Protein AF-A0AAV2IA50-F1 (afdb_monomer)

pLDDT: mean 80.8, std 23.46, range [28.39, 98.88]

Nearest PDB structures (foldseek):
  3mwi-assembly1_U  TM=8.825E-01  e=4.277E-18  Homo sapiens
  4xsk-assembly1_U  TM=8.841E-01  e=1.546E-17  Homo sapiens
  1sqa-assembly1_A  TM=8.745E-01  e=7.478E-18  Homo sapiens
  1o5b-assembly1_B  TM=8.717E-01  e=1.093E-16  Homo sapiens
  2olg-assembly1_A  TM=7.927E-01  e=2.112E-15  Holotrichia diomphalia

InterPro domains:
  IPR001254 Serine proteases, trypsin domain [PF00089] (68-294)
  IPR001254 Serine proteases, trypsin domain [PS50240] (68-295)
  IPR001254 Serine proteases, trypsin domain [SM00020] (67-295)
  IPR001254 Serine proteases, trypsin domain [cd00190] (68-284)
  IPR001314 Peptidase S1A, chymotrypsin family [PR00722] (99-114)
  IPR001314 Peptidase S1A, chymotrypsin family [PR00722] (160-174)
  IPR001314 Peptidase S1A, chymotrypsin family [PR00722] (257-269)
  IPR009003 Peptidase S1, PA clan [SSF50494] (43-295)
  IPR018114 Serine proteases, trypsin family, histidine active site [PS00134] (109-114)
  IPR033116 Serine proteases, trypsin family, serine active site [PS00135] (258-269)

Sequence (295 aa):
MFQRFSHRRLSLVTYDIVCRRLSLVTYDIVCRRLSLVTYDIVCKMKTVTVFLCLMAVVLAEDGLDKRIVNGEKAELYAHPHQASLQLYQDPHGWYHICGAVLIGTNKLVTAAHCVQGQDPRNLRVEVGVLNLFDPPNAYEQTISVASILIHPSYNENGNAYPNDIAILYLSGPVTYNKNVQPAALAPKGSSFANEQCIITGWGRTIGGGAPASHLKQAYITKITRSQCNLRWALYGQLITDKHICVYEASDPAGTRPSACQGDSGGPLMCGAEFGLLAGVTSWGLASCTGEYPHV

Radius of gyration: 26.47 Å; Cα contacts (8 Å, |Δi|>4): 607; chains: 1; bounding box: 77×60×60 Å

Mean predicted aligned error: 13.0 Å

Structure (mmCIF, N/CA/C/O backbone):
data_AF-A0AAV2IA50-F1
#
_entry.id   AF-A0AAV2IA50-F1
#
loop_
_atom_site.group_PDB
_atom_site.id
_atom_site.type_symbol
_atom_site.label_atom_id
_atom_site.label_alt_id
_atom_site.label_comp_id
_atom_site.label_asym_id
_atom_site.label_entity_id
_atom_site.label_seq_id
_atom_site.pdbx_PDB_ins_code
_atom_site.Cartn_x
_atom_site.Cartn_y
_atom_site.Cartn_z
_atom_site.occupancy
_atom_site.B_iso_or_equiv
_atom_site.auth_seq_id
_atom_site.auth_comp_id
_atom_site.auth_asym_id
_atom_site.auth_atom_id
_atom_site.pdbx_PDB_model_num
ATOM 1 N N . MET A 1 1 ? 55.582 9.086 -32.327 1.00 33.25 1 MET A N 1
ATOM 2 C CA . MET A 1 1 ? 56.745 8.556 -31.588 1.00 33.25 1 MET A CA 1
ATOM 3 C C . MET A 1 1 ? 56.549 8.909 -30.116 1.00 33.25 1 MET A C 1
ATOM 5 O O . MET A 1 1 ? 56.506 10.090 -29.830 1.00 33.25 1 MET A O 1
ATOM 9 N N . PHE A 1 2 ? 56.322 7.891 -29.270 1.00 30.75 2 PHE A N 1
ATOM 10 C CA . PHE A 1 2 ? 56.454 7.836 -27.793 1.00 30.75 2 PHE A CA 1
ATOM 11 C C . PHE A 1 2 ? 55.754 8.905 -26.909 1.00 30.75 2 PHE A C 1
ATOM 13 O O . PHE A 1 2 ? 56.078 10.077 -26.982 1.00 30.75 2 PHE A O 1
ATOM 20 N N . GLN A 1 3 ? 54.703 8.515 -26.152 1.00 31.56 3 GLN A N 1
ATOM 21 C CA . GLN A 1 3 ? 54.681 8.199 -24.687 1.00 31.56 3 GLN A CA 1
ATOM 22 C C . GLN A 1 3 ? 54.644 9.467 -23.788 1.00 31.56 3 GLN A C 1
ATOM 24 O O . GLN A 1 3 ? 55.280 10.445 -24.125 1.00 31.56 3 GLN A O 1
ATOM 29 N N . ARG A 1 4 ? 53.984 9.582 -22.622 1.00 28.98 4 ARG A N 1
ATOM 30 C CA . ARG A 1 4 ? 53.263 8.690 -21.689 1.00 28.98 4 ARG A CA 1
ATOM 31 C C . ARG A 1 4 ? 52.505 9.569 -20.653 1.00 28.98 4 ARG A C 1
ATOM 33 O O . ARG A 1 4 ? 52.876 10.710 -20.423 1.00 28.98 4 ARG A O 1
ATOM 40 N N . PHE A 1 5 ? 51.493 8.963 -20.028 1.00 30.64 5 PHE A N 1
ATOM 41 C CA . PHE A 1 5 ? 50.786 9.252 -18.761 1.00 30.64 5 PHE A CA 1
ATOM 42 C C . PHE A 1 5 ? 51.473 10.125 -17.680 1.00 30.64 5 PHE A C 1
ATOM 44 O O . PHE A 1 5 ? 52.653 9.924 -17.415 1.00 30.64 5 PHE A O 1
ATOM 51 N N . SER A 1 6 ? 50.684 10.891 -16.894 1.00 29.45 6 SER A N 1
ATOM 52 C CA . SER A 1 6 ? 50.360 10.553 -15.478 1.00 29.45 6 SER A CA 1
ATOM 53 C C . SER A 1 6 ? 49.595 11.656 -14.692 1.00 29.45 6 SER A C 1
ATOM 55 O O . SER A 1 6 ? 50.078 12.768 -14.530 1.00 29.45 6 SER A O 1
ATOM 57 N N . HIS A 1 7 ? 48.416 11.266 -14.182 1.00 28.92 7 HIS A N 1
ATOM 58 C CA . HIS A 1 7 ? 47.726 11.556 -12.904 1.00 28.92 7 HIS A CA 1
ATOM 59 C C . HIS A 1 7 ? 47.583 12.944 -12.222 1.00 28.92 7 HIS A C 1
ATOM 61 O O . HIS A 1 7 ? 48.555 13.511 -11.746 1.00 28.92 7 HIS A O 1
ATOM 67 N N . ARG A 1 8 ? 46.291 13.216 -11.893 1.00 29.56 8 ARG A N 1
ATOM 68 C CA . ARG A 1 8 ? 45.667 13.746 -10.637 1.00 29.56 8 ARG A CA 1
ATOM 69 C C . ARG A 1 8 ? 46.057 15.192 -10.240 1.00 29.56 8 ARG A C 1
ATOM 71 O O . ARG A 1 8 ? 47.217 15.542 -10.248 1.00 29.56 8 ARG A O 1
ATOM 78 N N . ARG A 1 9 ? 45.167 16.092 -9.807 1.00 32.59 9 ARG A N 1
ATOM 79 C CA . ARG A 1 9 ? 44.052 15.986 -8.846 1.00 32.59 9 ARG A CA 1
ATOM 80 C C . ARG A 1 9 ? 43.029 17.103 -9.073 1.00 32.59 9 ARG A C 1
ATOM 82 O O . ARG A 1 9 ? 43.397 18.208 -9.447 1.00 32.59 9 ARG A O 1
ATOM 89 N N . LEU A 1 10 ? 41.778 16.787 -8.736 1.00 31.45 10 LEU A N 1
ATOM 90 C CA . LEU A 1 10 ? 40.718 17.729 -8.394 1.00 31.45 10 LEU A CA 1
ATOM 91 C C . LEU A 1 10 ? 41.174 18.688 -7.281 1.00 31.45 10 LEU A C 1
ATOM 93 O O . LEU A 1 10 ? 41.736 18.244 -6.278 1.00 31.45 10 LEU A O 1
ATOM 97 N N . SER A 1 11 ? 40.796 19.956 -7.398 1.00 33.59 11 SER A N 1
ATOM 98 C CA . SER A 1 11 ? 40.579 20.838 -6.253 1.00 33.59 11 SER A CA 1
ATOM 99 C C . SER A 1 11 ? 39.344 21.688 -6.526 1.00 33.59 11 SER A C 1
ATOM 101 O O . SER A 1 11 ? 39.352 22.532 -7.422 1.00 33.59 11 SER A O 1
ATOM 103 N N . LEU A 1 12 ? 38.285 21.405 -5.764 1.00 31.95 12 LEU A N 1
ATOM 104 C CA . LEU A 1 12 ? 37.086 22.219 -5.653 1.00 31.95 12 LEU A CA 1
ATOM 105 C C . LEU A 1 12 ? 37.471 23.638 -5.224 1.00 31.95 12 LEU A C 1
ATOM 107 O O . LEU A 1 12 ? 38.084 23.842 -4.178 1.00 31.95 12 LEU A O 1
ATOM 111 N N . VAL A 1 13 ? 37.081 24.601 -6.048 1.00 34.62 13 VAL A N 1
ATOM 112 C CA . VAL A 1 13 ? 36.944 26.009 -5.686 1.00 34.62 13 VAL A CA 1
ATOM 113 C C . VAL A 1 13 ? 35.460 26.241 -5.408 1.00 34.62 13 VAL A C 1
ATOM 115 O O . VAL A 1 13 ? 34.623 25.544 -5.970 1.00 34.62 13 VAL A O 1
ATOM 118 N N . THR A 1 14 ? 35.184 27.239 -4.571 1.00 31.80 14 THR A N 1
ATOM 119 C CA . THR A 1 14 ? 33.879 27.783 -4.164 1.00 31.80 14 THR A CA 1
ATOM 120 C C . THR A 1 14 ? 33.179 27.028 -3.043 1.00 31.80 14 THR A C 1
ATOM 122 O O . THR A 1 14 ? 32.394 26.135 -3.303 1.00 31.80 14 THR A O 1
ATOM 125 N N . TYR A 1 15 ? 33.424 27.447 -1.801 1.00 28.39 15 TYR A N 1
ATOM 126 C CA . TYR A 1 15 ? 32.360 27.939 -0.918 1.00 28.39 15 TYR A CA 1
ATOM 127 C C . TYR A 1 15 ? 32.992 28.947 0.041 1.00 28.39 15 TYR A C 1
ATOM 129 O O . TYR A 1 15 ? 33.476 28.632 1.123 1.00 28.39 15 TYR A O 1
ATOM 137 N N . ASP A 1 16 ? 33.055 30.173 -0.459 1.00 29.09 16 ASP A N 1
ATOM 138 C CA . ASP A 1 16 ? 33.249 31.377 0.328 1.00 29.09 16 ASP A CA 1
ATOM 139 C C . ASP A 1 16 ? 31.850 31.890 0.723 1.00 29.09 16 ASP A C 1
ATOM 141 O O . ASP A 1 16 ? 30.874 31.625 0.018 1.00 29.09 16 ASP A O 1
ATOM 145 N N . ILE A 1 17 ? 31.778 32.694 1.785 1.00 30.30 17 ILE A N 1
ATOM 146 C CA . ILE A 1 17 ? 30.595 33.450 2.251 1.00 30.30 17 ILE A CA 1
ATOM 147 C C . ILE A 1 17 ? 29.627 32.696 3.192 1.00 30.30 17 ILE A C 1
ATOM 149 O O . ILE A 1 17 ? 28.475 32.493 2.851 1.00 30.30 17 ILE A O 1
ATOM 153 N N . VAL A 1 18 ? 30.039 32.429 4.440 1.00 32.47 18 VAL A N 1
ATOM 154 C CA . VAL A 1 18 ? 29.281 32.839 5.652 1.00 32.47 18 VAL A CA 1
ATOM 155 C C . VAL A 1 18 ? 30.273 32.985 6.811 1.00 32.47 18 VAL A C 1
ATOM 157 O O . VAL A 1 18 ? 30.489 32.053 7.570 1.00 32.47 18 VAL A O 1
ATOM 160 N N . CYS A 1 19 ? 30.922 34.145 6.922 1.00 29.95 19 CYS A N 1
ATOM 161 C CA . CYS A 1 19 ? 31.392 34.739 8.189 1.00 29.95 19 CYS A CA 1
ATOM 162 C C . CYS A 1 19 ? 32.120 36.054 7.881 1.00 29.95 19 CYS A C 1
ATOM 164 O O . CYS A 1 19 ? 33.321 36.210 8.092 1.00 29.95 19 CYS A O 1
ATOM 166 N N . ARG A 1 20 ? 31.385 37.033 7.343 1.00 28.81 20 ARG A N 1
ATOM 167 C CA . ARG A 1 20 ? 31.818 38.432 7.380 1.00 28.81 20 ARG A CA 1
ATOM 168 C C . ARG A 1 20 ? 31.005 39.169 8.438 1.00 28.81 20 ARG A C 1
ATOM 170 O O . ARG A 1 20 ? 29.784 39.187 8.362 1.00 28.81 20 ARG A O 1
ATOM 177 N N . ARG A 1 21 ? 31.756 39.866 9.297 1.00 30.09 21 ARG A N 1
ATOM 178 C CA . ARG A 1 21 ? 31.382 40.932 10.244 1.00 30.09 21 ARG A CA 1
ATOM 179 C C . ARG A 1 21 ? 30.932 40.488 11.636 1.00 30.09 21 ARG A C 1
ATOM 181 O O . ARG A 1 21 ? 29.745 40.405 11.895 1.00 30.09 21 ARG A O 1
ATOM 188 N N . LEU A 1 22 ? 31.893 40.424 12.561 1.00 31.30 22 LEU A N 1
ATOM 189 C CA . LEU A 1 22 ? 31.895 41.299 13.742 1.00 31.30 22 LEU A CA 1
ATOM 190 C C . LEU A 1 22 ? 33.304 41.362 14.376 1.00 31.30 22 LEU A C 1
ATOM 192 O O . LEU A 1 22 ? 33.899 40.334 14.675 1.00 31.30 22 LEU A O 1
ATOM 196 N N . SER A 1 23 ? 33.798 42.602 14.531 1.00 35.91 23 SER A N 1
ATOM 197 C CA . SER A 1 23 ? 34.905 43.100 15.389 1.00 35.91 23 SER A CA 1
ATOM 198 C C . SER A 1 23 ? 36.308 42.481 15.215 1.00 35.91 23 SER A C 1
ATOM 200 O O . SER A 1 23 ? 36.579 41.397 15.707 1.00 35.91 23 SER A O 1
ATOM 202 N N . LEU A 1 24 ? 37.212 43.052 14.404 1.00 35.44 24 LEU A N 1
ATOM 203 C CA . LEU A 1 24 ? 38.122 44.193 14.676 1.00 35.44 24 LEU A CA 1
ATOM 204 C C . LEU A 1 24 ? 39.047 44.026 15.901 1.00 35.44 24 LEU A C 1
ATOM 206 O O . LEU A 1 24 ? 38.612 44.156 17.034 1.00 35.44 24 LEU A O 1
ATOM 210 N N . VAL A 1 25 ? 40.336 43.818 15.591 1.00 36.41 25 VAL A N 1
ATOM 211 C CA . VAL A 1 25 ? 41.507 44.569 16.088 1.00 36.41 25 VAL A CA 1
ATOM 212 C C . VAL A 1 25 ? 41.555 44.837 17.596 1.00 36.41 25 VAL A C 1
ATOM 214 O O . VAL A 1 25 ? 40.946 45.793 18.046 1.00 36.41 25 VAL A O 1
ATOM 217 N N . THR A 1 26 ? 42.364 44.046 18.315 1.00 36.94 26 THR A N 1
ATOM 218 C CA . THR A 1 26 ? 43.412 44.472 19.281 1.00 36.94 26 THR A CA 1
ATOM 219 C C . THR A 1 26 ? 43.863 43.282 20.141 1.00 36.94 26 THR A C 1
ATOM 221 O O . THR A 1 26 ? 43.602 43.236 21.330 1.00 36.94 26 THR A O 1
ATOM 224 N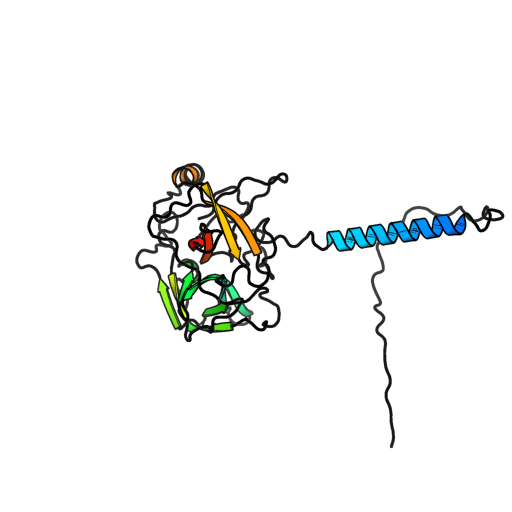 N . TYR A 1 27 ? 44.572 42.304 19.575 1.00 33.34 27 TYR A N 1
ATOM 225 C CA . TYR A 1 27 ? 45.410 41.401 20.388 1.00 33.34 27 TYR A CA 1
ATOM 226 C C . TYR A 1 27 ? 46.684 41.015 19.626 1.00 33.34 27 TYR A C 1
ATOM 228 O O . TYR A 1 27 ? 47.119 39.868 19.613 1.00 33.34 27 TYR A O 1
ATOM 236 N N . ASP A 1 28 ? 47.291 42.013 18.987 1.00 41.03 28 ASP A N 1
ATOM 237 C CA . ASP A 1 28 ? 48.736 42.040 18.802 1.00 41.03 28 ASP A CA 1
ATOM 238 C C . ASP A 1 28 ? 49.299 42.830 19.989 1.00 41.03 28 ASP A C 1
ATOM 240 O O . ASP A 1 28 ? 48.757 43.879 20.332 1.00 41.03 28 ASP A O 1
ATOM 244 N N . ILE A 1 29 ? 50.372 42.330 20.608 1.00 37.78 29 ILE A N 1
ATOM 245 C CA . ILE A 1 29 ? 50.988 42.828 21.857 1.00 37.78 29 ILE A CA 1
ATOM 246 C C . ILE A 1 29 ? 50.283 42.332 23.138 1.00 37.78 29 ILE A C 1
ATOM 248 O O . ILE A 1 29 ? 49.672 43.108 23.847 1.00 37.78 29 ILE A O 1
ATOM 252 N N . VAL A 1 30 ? 50.362 41.029 23.441 1.00 35.25 30 VAL A N 1
ATOM 253 C CA . VAL A 1 30 ? 50.943 40.433 24.679 1.00 35.25 30 VAL A CA 1
ATOM 254 C C . VAL A 1 30 ? 50.955 38.905 24.472 1.00 35.25 30 VAL A C 1
ATOM 256 O O . VAL A 1 30 ? 50.189 38.149 25.055 1.00 35.25 30 VAL A O 1
ATOM 259 N N . CYS A 1 31 ? 51.826 38.423 23.584 1.00 39.19 31 CYS A N 1
ATOM 260 C CA . CYS A 1 31 ? 52.194 37.002 23.501 1.00 39.19 31 CYS A CA 1
ATOM 261 C C . CYS A 1 31 ? 53.722 36.859 23.439 1.00 39.19 31 CYS A C 1
ATOM 263 O O . CYS A 1 31 ? 54.288 36.147 22.616 1.00 39.19 31 CYS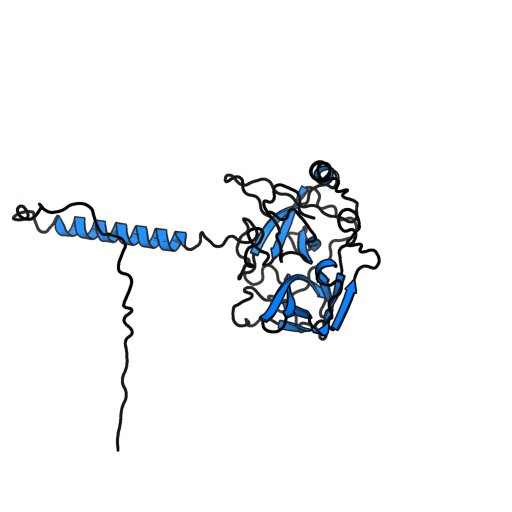 A O 1
ATOM 265 N N . ARG A 1 32 ? 54.420 37.571 24.334 1.00 37.84 32 ARG A N 1
ATOM 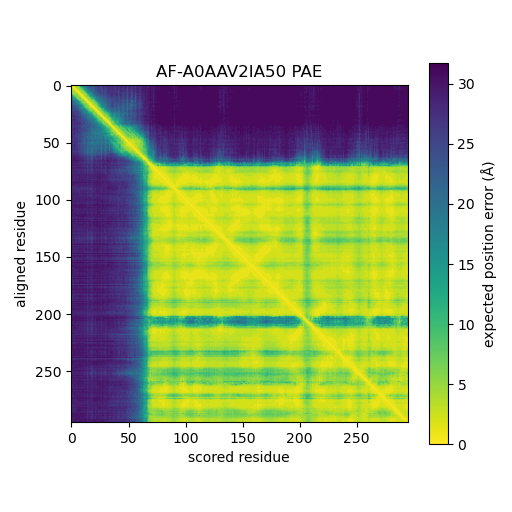266 C CA . ARG A 1 32 ? 55.796 37.240 24.718 1.00 37.84 32 ARG A CA 1
ATOM 267 C C . ARG A 1 32 ? 55.774 36.792 26.174 1.00 37.84 32 ARG A C 1
ATOM 269 O O . ARG A 1 32 ? 55.455 37.585 27.048 1.00 37.84 32 ARG A O 1
ATOM 276 N N . ARG A 1 33 ? 56.168 35.532 26.388 1.00 41.16 33 ARG A N 1
ATOM 277 C CA . ARG A 1 33 ? 56.272 34.808 27.670 1.00 41.16 33 ARG A CA 1
ATOM 278 C C . ARG A 1 33 ? 54.956 34.277 28.251 1.00 41.16 33 ARG A C 1
ATOM 280 O O . ARG A 1 33 ? 54.574 34.621 29.360 1.00 41.16 33 ARG A O 1
ATOM 287 N N . LEU A 1 34 ? 54.360 33.309 27.561 1.00 35.53 34 LEU A N 1
ATOM 288 C CA . LEU A 1 34 ? 53.816 32.137 28.246 1.00 35.53 34 LEU A CA 1
ATOM 289 C C . LEU A 1 34 ? 54.452 30.883 27.647 1.00 35.53 34 LEU A C 1
ATOM 291 O O . LEU A 1 34 ? 54.713 30.804 26.449 1.00 35.53 34 LEU A O 1
ATOM 295 N N . SER A 1 35 ? 54.813 29.974 28.540 1.00 42.50 35 SER A N 1
ATOM 296 C CA . SER A 1 35 ? 55.545 28.735 28.316 1.00 42.50 35 SER A CA 1
ATOM 297 C C . SER A 1 35 ? 54.906 27.861 27.232 1.00 42.50 35 SER A C 1
ATOM 299 O O . SER A 1 35 ? 53.687 27.756 27.136 1.00 42.50 35 SER A O 1
ATOM 301 N N . LEU A 1 36 ? 55.750 27.160 26.466 1.00 44.41 36 LEU A N 1
ATOM 302 C CA . LEU A 1 36 ? 55.406 26.181 25.417 1.00 44.41 36 LEU A CA 1
ATOM 303 C C . LEU A 1 36 ? 54.399 25.085 25.841 1.00 44.41 36 LEU A C 1
ATOM 305 O O . LEU A 1 36 ? 53.925 24.333 25.000 1.00 44.41 36 LEU A O 1
ATOM 309 N N . VAL A 1 37 ? 54.040 25.006 27.124 1.00 45.09 37 VAL A N 1
ATOM 310 C CA . VAL A 1 37 ? 53.129 24.007 27.696 1.00 45.09 37 VAL A CA 1
ATOM 311 C C . VAL A 1 37 ? 51.651 24.412 27.567 1.00 45.09 37 VAL A C 1
ATOM 313 O O . VAL A 1 37 ? 50.787 23.542 27.503 1.00 45.09 37 VAL A O 1
ATOM 316 N N . THR A 1 38 ? 51.316 25.705 27.468 1.00 41.03 38 THR A N 1
ATOM 317 C CA . THR A 1 38 ? 49.906 26.144 27.354 1.00 41.03 38 THR A CA 1
ATOM 318 C C . THR A 1 38 ? 49.392 26.165 25.912 1.00 41.03 38 THR A C 1
ATOM 320 O O . THR A 1 38 ? 48.192 26.005 25.689 1.00 41.03 38 THR A O 1
ATOM 323 N N . TYR A 1 39 ? 50.287 26.280 24.924 1.00 40.16 39 TYR A N 1
ATOM 324 C CA . TYR A 1 39 ? 49.935 26.250 23.498 1.00 40.16 39 TYR A CA 1
ATOM 325 C C . TYR A 1 39 ? 49.400 24.874 23.072 1.00 40.16 39 TYR A C 1
ATOM 327 O O . TYR A 1 39 ? 48.427 24.782 22.325 1.00 40.16 39 TYR A O 1
ATOM 335 N N . ASP A 1 40 ? 49.984 23.804 23.615 1.00 43.88 40 ASP A N 1
ATOM 336 C CA . ASP A 1 40 ? 49.615 22.421 23.304 1.00 43.88 40 ASP A CA 1
ATOM 337 C C . ASP A 1 40 ? 48.227 22.046 23.853 1.00 43.88 40 ASP A C 1
ATOM 339 O O . ASP A 1 40 ? 47.470 21.318 23.213 1.00 43.88 40 ASP A O 1
ATOM 343 N N . ILE A 1 41 ? 47.849 22.590 25.016 1.00 46.59 41 ILE A N 1
ATOM 344 C CA . ILE A 1 41 ? 46.548 22.331 25.656 1.00 46.59 41 ILE A CA 1
ATOM 345 C C . ILE A 1 41 ? 45.426 23.050 24.898 1.00 46.59 41 ILE A C 1
ATOM 347 O O . ILE A 1 41 ? 44.400 22.444 24.594 1.00 46.59 41 ILE A O 1
ATOM 351 N N . VAL A 1 42 ? 45.636 24.315 24.518 1.00 46.38 42 VAL A N 1
ATOM 352 C CA . VAL A 1 42 ? 44.640 25.099 23.765 1.00 46.38 42 VAL A CA 1
ATOM 353 C C . VAL A 1 42 ? 44.460 24.554 22.341 1.00 46.38 42 VAL A C 1
ATOM 355 O O . VAL A 1 42 ? 43.339 24.538 21.827 1.00 46.38 42 VAL A O 1
ATOM 358 N N . CYS A 1 43 ? 45.529 24.051 21.713 1.00 42.69 43 CYS A N 1
ATOM 359 C CA . CYS A 1 43 ? 45.454 23.438 20.385 1.00 42.69 43 CYS A CA 1
ATOM 360 C C . CYS A 1 43 ? 44.776 22.054 20.420 1.00 42.69 43 CYS A C 1
ATOM 362 O O . CYS A 1 43 ? 43.925 21.783 19.568 1.00 42.69 43 CYS A O 1
ATOM 364 N N . LYS A 1 44 ? 45.059 21.227 21.445 1.00 45.25 44 LYS A N 1
ATOM 365 C CA . LYS A 1 44 ? 44.381 19.935 21.688 1.00 45.25 44 LYS A CA 1
ATOM 366 C C . LYS A 1 44 ? 42.899 20.101 22.031 1.00 45.25 44 LYS A C 1
ATOM 368 O O . LYS A 1 44 ? 42.077 19.338 21.537 1.00 45.25 44 LYS A O 1
ATOM 373 N N . MET A 1 45 ? 42.527 21.125 22.804 1.00 47.50 45 MET A N 1
ATOM 374 C CA . MET A 1 45 ? 41.119 21.420 23.104 1.00 47.50 45 MET A CA 1
ATOM 375 C C . MET A 1 45 ? 40.339 21.823 21.846 1.00 47.50 45 MET A C 1
ATOM 377 O O . MET A 1 45 ? 39.237 21.329 21.641 1.00 47.50 45 MET A O 1
ATOM 381 N N . LYS A 1 46 ? 40.919 22.640 20.952 1.00 44.81 46 LYS A N 1
ATOM 382 C CA . LYS A 1 46 ? 40.279 22.990 19.670 1.00 44.81 46 LYS A CA 1
ATOM 383 C C . LYS A 1 46 ? 40.108 21.783 18.744 1.00 44.81 46 LYS A C 1
ATOM 385 O O . LYS A 1 46 ? 39.078 21.681 18.085 1.00 44.81 46 LYS A O 1
ATOM 390 N N . THR A 1 47 ? 41.072 20.861 18.706 1.00 50.84 47 THR A N 1
ATOM 391 C CA . THR A 1 47 ? 40.952 19.634 17.896 1.00 50.84 47 THR A CA 1
ATOM 392 C C . THR A 1 47 ? 39.900 18.682 18.457 1.00 50.84 47 THR A C 1
ATOM 394 O O . THR A 1 47 ? 39.129 18.138 17.675 1.00 50.84 47 THR A O 1
ATOM 397 N N . VAL A 1 48 ? 39.800 18.539 19.784 1.00 57.62 48 VAL A N 1
ATOM 398 C CA . VAL A 1 48 ? 38.764 17.717 20.438 1.00 57.62 48 VAL A CA 1
ATOM 399 C C . VAL A 1 48 ? 37.363 18.292 20.215 1.00 57.62 48 VAL A C 1
ATOM 401 O O . VAL A 1 48 ? 36.453 17.533 19.895 1.00 57.62 48 VAL A O 1
ATOM 404 N N . THR A 1 49 ? 37.179 19.615 20.283 1.00 56.59 49 THR A N 1
ATOM 405 C CA . THR A 1 49 ? 35.879 20.249 19.997 1.00 56.59 49 THR A CA 1
ATOM 406 C C . THR A 1 49 ? 35.477 20.108 18.528 1.00 56.59 49 THR A C 1
ATOM 408 O O . THR A 1 49 ? 34.313 19.853 18.239 1.00 56.59 49 THR A O 1
ATOM 411 N N . VAL A 1 50 ? 36.423 20.217 17.588 1.00 58.34 50 VAL A N 1
ATOM 412 C CA . VAL A 1 50 ? 36.151 20.003 16.155 1.00 58.34 50 VAL A CA 1
ATOM 413 C C . VAL A 1 50 ? 35.822 18.536 15.868 1.00 58.34 50 VAL A C 1
ATOM 415 O O . VAL A 1 50 ? 34.901 18.273 15.102 1.00 58.34 50 VAL A O 1
ATOM 418 N N . PHE A 1 51 ? 36.500 17.585 16.518 1.00 58.44 51 PHE A N 1
ATOM 419 C CA . PHE A 1 51 ? 36.188 16.157 16.399 1.00 58.44 51 PHE A CA 1
ATOM 420 C C . PHE A 1 51 ? 34.828 15.805 17.017 1.00 58.44 51 PHE A C 1
ATOM 422 O O . PHE A 1 51 ? 34.072 15.047 16.422 1.00 58.44 51 PHE A O 1
ATOM 429 N N . LEU A 1 52 ? 34.483 16.384 18.172 1.00 57.53 52 LEU A N 1
ATOM 430 C CA . LEU A 1 52 ? 33.165 16.228 18.797 1.00 57.53 52 LEU A CA 1
ATOM 431 C C . LEU A 1 52 ? 32.053 16.860 17.952 1.00 57.53 52 LEU A C 1
ATOM 433 O O . LEU A 1 52 ? 30.994 16.258 17.821 1.00 57.53 52 LEU A O 1
ATOM 437 N N . CYS A 1 53 ? 32.293 18.018 17.328 1.00 54.47 53 CYS A N 1
ATOM 438 C CA . CYS A 1 53 ? 31.358 18.610 16.369 1.00 54.47 53 CYS A CA 1
ATOM 439 C C . CYS A 1 53 ? 31.227 17.768 15.096 1.00 54.47 53 CYS A C 1
ATOM 441 O O . CYS A 1 53 ? 30.117 17.591 14.620 1.00 54.47 53 CYS A O 1
ATOM 443 N N . LEU A 1 54 ? 32.319 17.216 14.557 1.00 54.69 54 LEU A N 1
ATOM 444 C CA . LEU A 1 54 ? 32.270 16.316 13.399 1.00 54.69 54 LEU A CA 1
ATOM 445 C C . LEU A 1 54 ? 31.528 15.020 13.728 1.00 54.69 54 LEU A C 1
ATOM 447 O O . LEU A 1 54 ? 30.696 14.603 12.940 1.00 54.69 54 LEU A O 1
ATOM 451 N N . MET A 1 55 ? 31.748 14.428 14.905 1.00 56.00 55 MET A N 1
ATOM 452 C CA . MET A 1 55 ? 30.968 13.275 15.365 1.00 56.00 55 MET A CA 1
ATOM 453 C C . MET A 1 55 ? 29.501 13.650 15.596 1.00 56.00 55 MET A C 1
ATOM 455 O O . MET A 1 55 ? 28.631 12.882 15.224 1.00 56.00 55 MET A O 1
ATOM 459 N N . ALA A 1 56 ? 29.196 14.835 16.133 1.00 55.16 56 ALA A N 1
ATOM 460 C CA . ALA A 1 56 ? 27.818 15.308 16.265 1.00 55.16 56 ALA A CA 1
ATOM 461 C C . ALA A 1 56 ? 27.147 15.573 14.905 1.00 55.16 56 ALA A C 1
ATOM 463 O O . ALA A 1 56 ? 25.954 15.336 14.779 1.00 55.16 56 ALA A O 1
ATOM 464 N N . VAL A 1 57 ? 27.892 16.021 13.888 1.00 52.47 57 VAL A N 1
ATOM 465 C CA . VAL A 1 57 ? 27.398 16.193 12.510 1.00 52.47 57 VAL A CA 1
ATOM 466 C C . VAL A 1 57 ? 27.196 14.837 11.829 1.00 52.47 57 VAL A C 1
ATOM 468 O O . VAL A 1 57 ? 26.147 14.622 11.238 1.00 52.47 57 VAL A O 1
ATOM 471 N N . VAL A 1 58 ? 28.130 13.894 11.986 1.00 53.31 58 VAL A N 1
ATOM 472 C CA . VAL A 1 58 ? 28.002 12.516 11.472 1.00 53.31 58 VAL A CA 1
ATOM 473 C C . VAL A 1 58 ? 26.848 11.774 12.161 1.00 53.31 58 VAL A C 1
ATOM 475 O O . VAL A 1 58 ? 26.108 11.055 11.504 1.00 53.31 58 VAL A O 1
ATOM 478 N N . LEU A 1 59 ? 26.624 12.001 13.460 1.00 51.50 59 LEU A N 1
ATOM 479 C CA . LEU A 1 59 ? 25.454 11.490 14.188 1.00 51.50 59 LEU A CA 1
ATOM 480 C C . LEU A 1 59 ? 24.154 12.246 13.849 1.00 51.50 59 LEU A C 1
ATOM 482 O O . LEU A 1 59 ? 23.070 11.723 14.091 1.00 51.50 59 LEU A O 1
ATOM 486 N N . ALA A 1 60 ? 24.237 13.469 13.314 1.00 49.62 60 ALA A N 1
ATOM 487 C CA . ALA A 1 60 ? 23.076 14.255 12.889 1.00 49.62 60 ALA A CA 1
ATOM 488 C C . ALA A 1 60 ? 22.649 13.965 11.440 1.00 49.62 60 ALA A C 1
ATOM 490 O O . ALA A 1 60 ? 21.487 14.200 11.103 1.00 49.62 60 ALA A O 1
ATOM 491 N N . GLU A 1 61 ? 23.535 13.430 10.592 1.00 45.34 61 GLU A N 1
ATOM 492 C CA . GLU A 1 61 ? 23.189 13.009 9.225 1.00 45.34 61 GLU A CA 1
ATOM 493 C C . GLU A 1 61 ? 22.248 11.792 9.192 1.00 45.34 61 GLU A C 1
ATOM 495 O O . GLU A 1 61 ? 21.437 11.681 8.273 1.00 45.34 61 GLU A O 1
ATOM 500 N N . ASP A 1 62 ? 22.225 10.964 10.241 1.00 43.25 62 ASP A N 1
ATOM 501 C CA . ASP A 1 62 ? 21.243 9.875 10.389 1.00 43.25 62 ASP A CA 1
ATOM 502 C C . ASP A 1 62 ? 19.845 10.356 10.846 1.00 43.25 62 ASP A C 1
ATOM 504 O O . ASP A 1 62 ? 18.902 9.570 10.951 1.00 43.25 62 ASP A O 1
ATOM 508 N N . GLY A 1 63 ? 19.663 11.660 11.096 1.00 44.72 63 GLY A N 1
ATOM 509 C CA . GLY A 1 63 ? 18.449 12.216 11.705 1.00 44.72 63 GLY A CA 1
ATOM 510 C C . GLY A 1 63 ? 17.389 12.797 10.759 1.00 44.72 63 GLY A C 1
ATOM 511 O O . GLY A 1 63 ? 16.304 13.148 11.231 1.00 44.72 63 GLY A O 1
ATOM 512 N N . LEU A 1 64 ? 17.650 12.929 9.452 1.00 42.25 64 LEU A N 1
ATOM 513 C CA . LEU A 1 64 ? 16.799 13.719 8.537 1.00 42.25 64 LEU A CA 1
ATOM 514 C C . LEU A 1 64 ? 16.216 12.950 7.349 1.00 42.25 64 LEU A C 1
ATOM 516 O O . LEU A 1 64 ? 15.935 13.526 6.299 1.00 42.25 64 LEU A O 1
ATOM 520 N N . ASP A 1 65 ? 15.944 11.661 7.524 1.00 42.94 65 ASP A N 1
ATOM 521 C CA . ASP A 1 65 ? 15.255 10.893 6.492 1.00 42.94 65 ASP A CA 1
ATOM 522 C C . ASP A 1 65 ? 14.210 9.938 7.098 1.00 42.94 65 ASP A C 1
ATOM 524 O O . ASP A 1 65 ? 14.344 8.715 7.065 1.00 42.94 65 ASP A O 1
ATOM 528 N N . LYS A 1 66 ? 13.146 10.518 7.673 1.00 38.34 66 LYS A N 1
ATOM 529 C CA . LYS A 1 66 ? 11.986 9.830 8.283 1.00 38.34 66 LYS A CA 1
ATOM 530 C C . LYS A 1 66 ? 10.723 9.980 7.419 1.00 38.34 66 LYS A C 1
ATOM 532 O O . LYS A 1 66 ? 10.155 11.072 7.445 1.00 38.34 66 LYS A O 1
ATOM 537 N N . ARG A 1 67 ? 10.333 9.017 6.566 1.00 48.53 67 ARG A N 1
ATOM 538 C CA . ARG A 1 67 ? 9.479 9.353 5.396 1.00 48.53 67 ARG A CA 1
ATOM 539 C C . ARG A 1 67 ? 8.506 8.291 4.773 1.00 48.53 67 ARG A C 1
ATOM 541 O O . ARG A 1 67 ? 8.392 8.251 3.562 1.00 48.53 67 ARG A O 1
ATOM 548 N N . ILE A 1 68 ? 7.810 7.387 5.472 1.00 53.03 68 ILE A N 1
ATOM 549 C CA . ILE A 1 68 ? 6.405 7.559 5.926 1.00 53.03 68 ILE A CA 1
ATOM 550 C C . ILE A 1 68 ? 6.298 8.802 6.814 1.00 53.03 68 ILE A C 1
ATOM 552 O O . ILE A 1 68 ? 7.305 9.157 7.424 1.00 53.03 68 ILE A O 1
ATOM 556 N N . VAL A 1 69 ? 5.163 9.512 6.894 1.00 54.28 69 VAL A N 1
ATOM 557 C CA . VAL A 1 69 ? 5.082 10.701 7.774 1.00 54.28 69 VAL A CA 1
ATOM 558 C C . VAL A 1 69 ? 5.443 10.248 9.190 1.00 54.28 69 VAL A C 1
ATOM 560 O O . VAL A 1 69 ? 4.689 9.498 9.773 1.00 54.28 69 VAL A O 1
ATOM 563 N N . ASN A 1 70 ? 6.625 10.606 9.702 1.00 63.44 70 ASN A N 1
ATOM 564 C CA . ASN A 1 70 ? 7.217 10.077 10.947 1.00 63.44 70 ASN A CA 1
ATOM 565 C C . ASN A 1 70 ? 7.535 8.565 11.001 1.00 63.44 70 ASN A C 1
ATOM 567 O O . ASN A 1 70 ? 7.641 8.012 12.092 1.00 63.44 70 ASN A O 1
ATOM 571 N N . GLY A 1 71 ? 7.727 7.893 9.866 1.00 67.31 71 GLY A N 1
ATOM 572 C CA . GLY A 1 71 ? 8.267 6.529 9.817 1.00 67.31 71 GLY A CA 1
ATOM 573 C C . GLY A 1 71 ? 9.769 6.475 9.557 1.00 67.31 71 GLY A C 1
ATOM 574 O O . GLY A 1 71 ? 10.417 7.490 9.304 1.00 67.31 71 GLY A O 1
ATOM 575 N N . GLU A 1 72 ? 10.330 5.276 9.600 1.00 84.81 72 GLU A N 1
ATOM 576 C CA . GLU A 1 72 ? 11.766 5.013 9.474 1.00 84.81 72 GLU A CA 1
ATOM 577 C C . GLU A 1 72 ? 12.120 4.357 8.132 1.00 84.81 72 GLU A C 1
ATOM 579 O O . GLU A 1 72 ? 11.242 3.933 7.375 1.00 84.81 72 GLU A O 1
ATOM 584 N N . LYS A 1 73 ? 13.416 4.321 7.797 1.00 89.81 73 LYS A N 1
ATOM 585 C CA . LYS A 1 73 ? 13.912 3.583 6.627 1.00 89.81 73 LYS A CA 1
ATOM 586 C C . LYS A 1 73 ? 13.646 2.096 6.807 1.00 89.81 73 LYS A C 1
ATOM 588 O O . LYS A 1 73 ? 13.961 1.535 7.848 1.00 89.81 73 LYS A O 1
ATOM 593 N N . ALA A 1 74 ? 13.076 1.477 5.780 1.00 93.00 74 ALA A N 1
ATOM 594 C CA . ALA A 1 74 ? 13.001 0.033 5.706 1.00 93.00 74 ALA A CA 1
ATOM 595 C C . ALA A 1 74 ? 14.373 -0.532 5.332 1.00 93.00 74 ALA A C 1
ATOM 597 O O . ALA A 1 74 ? 15.057 -0.015 4.444 1.00 93.00 74 ALA A O 1
ATOM 598 N N . GLU A 1 75 ? 14.745 -1.619 5.993 1.00 93.06 75 GLU A N 1
ATOM 599 C CA . GLU A 1 75 ? 15.955 -2.366 5.680 1.00 93.06 75 GLU A CA 1
ATOM 600 C C . GLU A 1 75 ? 15.719 -3.354 4.536 1.00 93.06 75 GLU A C 1
ATOM 602 O O . GLU A 1 75 ? 14.593 -3.772 4.240 1.00 93.06 75 GLU A O 1
ATOM 607 N N . LEU A 1 76 ? 16.811 -3.773 3.901 1.00 92.50 76 LEU A N 1
ATOM 608 C CA . LEU A 1 76 ? 16.766 -4.844 2.913 1.00 92.50 76 LEU A CA 1
ATOM 609 C C . LEU A 1 76 ? 16.197 -6.125 3.541 1.00 92.50 76 LEU A C 1
ATOM 611 O O . LEU A 1 76 ? 16.554 -6.482 4.662 1.00 92.50 76 LEU A O 1
ATOM 615 N N . TYR A 1 77 ? 15.334 -6.826 2.801 1.00 95.19 77 TYR A N 1
ATOM 616 C CA . TYR A 1 77 ? 14.613 -8.037 3.222 1.00 95.19 77 TYR A CA 1
ATOM 617 C C . TYR A 1 77 ? 13.477 -7.825 4.230 1.00 95.19 77 TYR A C 1
ATOM 619 O O . TYR A 1 77 ? 12.775 -8.791 4.524 1.00 95.19 77 TYR A O 1
ATOM 627 N N . ALA A 1 78 ? 13.257 -6.607 4.739 1.00 95.38 78 ALA A N 1
ATOM 628 C CA . ALA A 1 78 ? 12.215 -6.360 5.738 1.00 95.38 78 ALA A CA 1
ATOM 629 C C . ALA A 1 78 ? 10.798 -6.555 5.170 1.00 95.38 78 ALA A C 1
ATOM 631 O O . ALA A 1 78 ? 9.948 -7.150 5.826 1.00 95.38 78 ALA A O 1
ATOM 632 N N . HIS A 1 79 ? 10.565 -6.113 3.926 1.00 97.12 79 HIS A N 1
ATOM 633 C CA . HIS A 1 79 ? 9.236 -6.109 3.291 1.00 97.12 79 HIS A CA 1
ATOM 634 C C . HIS A 1 79 ? 9.267 -6.715 1.888 1.00 97.12 79 HIS A C 1
ATOM 636 O O . HIS A 1 79 ? 9.028 -6.021 0.899 1.00 97.12 79 HIS A O 1
ATOM 642 N N . PRO A 1 80 ? 9.549 -8.022 1.760 1.00 97.31 80 PRO A N 1
ATOM 643 C CA . PRO A 1 80 ? 9.784 -8.663 0.465 1.00 97.31 80 PRO A CA 1
ATOM 644 C C . PRO A 1 80 ? 8.518 -8.786 -0.404 1.00 97.31 80 PRO A C 1
ATOM 646 O O . PRO A 1 80 ? 8.600 -9.182 -1.566 1.00 97.31 80 PRO A O 1
ATOM 649 N N . HIS A 1 81 ? 7.350 -8.470 0.158 1.00 98.12 81 HIS A N 1
ATOM 650 C CA . HIS A 1 81 ? 6.055 -8.448 -0.521 1.00 98.12 81 HIS A CA 1
ATOM 651 C C . HIS A 1 81 ? 5.691 -7.069 -1.082 1.00 98.12 81 HIS A C 1
ATOM 653 O O . HIS A 1 81 ? 4.743 -6.970 -1.864 1.00 98.12 81 HIS A O 1
ATOM 659 N N . GLN A 1 82 ? 6.410 -6.015 -0.685 1.00 98.06 82 GLN A N 1
ATOM 660 C CA . GLN A 1 82 ? 6.172 -4.657 -1.155 1.00 98.06 82 GLN A CA 1
ATOM 661 C C . GLN A 1 82 ? 6.537 -4.538 -2.635 1.00 98.06 82 GLN A C 1
ATOM 663 O O . GLN A 1 82 ? 7.594 -4.994 -3.080 1.00 98.06 82 GLN A O 1
ATOM 668 N N . ALA A 1 83 ? 5.676 -3.863 -3.387 1.00 98.25 83 ALA A N 1
ATOM 669 C CA . ALA A 1 83 ? 5.921 -3.539 -4.776 1.00 98.25 83 ALA A CA 1
ATOM 670 C C . ALA A 1 83 ? 5.602 -2.071 -5.074 1.00 98.25 83 ALA A C 1
ATOM 672 O O . ALA A 1 83 ? 4.734 -1.457 -4.445 1.00 98.25 83 ALA A O 1
ATOM 673 N N . SER A 1 84 ? 6.313 -1.526 -6.053 1.00 98.06 84 SER A N 1
ATOM 674 C CA . SER A 1 84 ? 6.068 -0.214 -6.641 1.00 98.06 84 SER A CA 1
ATOM 675 C C . SER A 1 84 ? 5.251 -0.403 -7.918 1.00 98.06 84 SER A C 1
ATOM 677 O O . SER A 1 84 ? 5.707 -1.056 -8.858 1.00 98.06 84 SER A O 1
ATOM 679 N N . LEU A 1 85 ? 4.029 0.134 -7.951 1.00 98.38 85 LEU A N 1
ATOM 680 C CA . LEU A 1 85 ? 3.223 0.215 -9.165 1.00 98.38 85 LEU A CA 1
ATOM 681 C C . LEU A 1 85 ? 3.599 1.496 -9.910 1.00 98.38 85 LEU A C 1
ATOM 683 O O . LEU A 1 85 ? 3.514 2.601 -9.365 1.00 98.38 85 LEU A O 1
ATOM 687 N N . GLN A 1 86 ? 4.013 1.338 -11.163 1.00 97.50 86 GLN A N 1
ATOM 688 C CA . GLN A 1 86 ? 4.502 2.426 -11.997 1.00 97.50 86 GLN A CA 1
ATOM 689 C C . GLN A 1 86 ? 3.640 2.596 -13.243 1.00 97.50 86 GLN A C 1
ATOM 691 O O . GLN A 1 86 ? 3.225 1.615 -13.864 1.00 97.50 86 GLN A O 1
ATOM 696 N N . LEU A 1 87 ? 3.429 3.854 -13.619 1.00 96.81 87 LEU A N 1
ATOM 697 C CA . LEU A 1 87 ? 2.736 4.260 -14.836 1.00 96.81 87 LEU A CA 1
ATOM 698 C C . LEU A 1 87 ? 3.739 4.896 -15.797 1.00 96.81 87 LEU A C 1
ATOM 700 O O . LEU A 1 87 ? 4.641 5.623 -15.379 1.00 96.81 87 LEU A O 1
ATOM 704 N N . TYR A 1 88 ? 3.588 4.614 -17.086 1.00 96.38 88 TYR A N 1
ATOM 705 C CA . TYR A 1 88 ? 4.322 5.304 -18.135 1.00 96.38 88 TYR A CA 1
ATOM 706 C C . TYR A 1 88 ? 3.588 6.582 -18.549 1.00 96.38 88 TYR A C 1
ATOM 708 O O . TYR A 1 88 ? 2.415 6.536 -18.920 1.00 96.38 88 TYR A O 1
ATOM 716 N N . GLN A 1 89 ? 4.288 7.714 -18.534 1.00 92.62 89 GLN A N 1
ATOM 717 C CA . GLN A 1 89 ? 3.792 8.986 -19.054 1.00 92.62 89 GLN A CA 1
ATOM 718 C C . GLN A 1 89 ? 4.844 9.622 -19.957 1.00 92.62 89 GLN A C 1
ATOM 720 O O . GLN A 1 89 ? 5.925 9.985 -19.510 1.00 92.62 89 GLN A O 1
ATOM 725 N N . ASP A 1 90 ? 4.518 9.802 -21.231 1.00 89.62 90 ASP A N 1
ATOM 726 C CA . ASP A 1 90 ? 5.359 10.529 -22.183 1.00 89.62 90 ASP A CA 1
ATOM 727 C C . ASP A 1 90 ? 5.338 12.046 -21.873 1.00 89.62 90 ASP A C 1
ATOM 729 O O . ASP A 1 90 ? 4.266 12.579 -21.562 1.00 89.62 90 ASP A O 1
ATOM 733 N N . PRO A 1 91 ? 6.473 12.776 -21.896 1.00 90.75 91 PRO A N 1
ATOM 734 C CA . PRO A 1 91 ? 7.863 12.337 -22.116 1.00 90.75 91 PRO A CA 1
ATOM 735 C C . PRO A 1 91 ? 8.634 11.953 -20.838 1.00 90.75 91 PRO A C 1
ATOM 737 O O . PRO A 1 91 ? 9.844 11.747 -20.878 1.00 90.75 91 PRO A O 1
ATOM 740 N N . HIS A 1 92 ? 7.962 11.890 -19.690 1.00 87.25 92 HIS A N 1
ATOM 741 C CA . HIS A 1 92 ? 8.565 11.727 -18.362 1.00 87.25 92 HIS A CA 1
ATOM 742 C C . HIS A 1 92 ? 9.025 10.292 -18.048 1.00 87.25 92 HIS A C 1
ATOM 744 O O . HIS A 1 92 ? 9.803 10.085 -17.119 1.00 87.25 92 HIS A O 1
ATOM 750 N N . GLY A 1 93 ? 8.584 9.303 -18.827 1.00 94.56 93 GLY A N 1
ATOM 751 C CA . GLY A 1 93 ? 8.940 7.902 -18.641 1.00 94.56 93 GLY A CA 1
ATOM 752 C C . GLY A 1 93 ? 8.110 7.212 -17.558 1.00 94.56 93 GLY A C 1
ATOM 753 O O . GLY A 1 93 ? 6.938 7.524 -17.356 1.00 94.56 93 GLY A O 1
ATOM 754 N N . TRP A 1 94 ? 8.710 6.222 -16.898 1.00 94.38 94 TRP A N 1
ATOM 755 C CA . TRP A 1 94 ? 8.066 5.442 -15.841 1.00 94.38 94 TRP A CA 1
ATOM 756 C C . TRP A 1 94 ? 8.199 6.140 -14.492 1.00 94.38 94 TRP A C 1
ATOM 758 O O . TRP A 1 94 ? 9.305 6.508 -14.100 1.00 94.38 94 TRP A O 1
ATOM 768 N N . TYR A 1 95 ? 7.096 6.268 -13.760 1.00 92.75 95 TYR A N 1
ATOM 769 C CA . TYR A 1 95 ? 7.095 6.855 -12.422 1.00 92.75 95 TYR A CA 1
ATOM 770 C C . TYR A 1 95 ? 6.154 6.103 -11.484 1.00 92.75 95 TYR A C 1
ATOM 772 O O . TYR A 1 95 ? 5.159 5.514 -11.906 1.00 92.75 95 TYR A O 1
ATOM 780 N N . HIS A 1 96 ? 6.491 6.120 -10.198 1.00 94.31 96 HIS A N 1
ATOM 781 C CA . HIS A 1 96 ? 5.694 5.512 -9.140 1.00 94.31 96 HIS A CA 1
ATOM 782 C C . HIS A 1 96 ? 4.361 6.249 -8.961 1.00 94.31 96 HIS A C 1
ATOM 784 O O . HIS A 1 96 ? 4.347 7.472 -8.795 1.00 94.31 96 HIS A O 1
ATOM 790 N N . ILE A 1 97 ? 3.256 5.500 -8.971 1.00 94.81 97 ILE A N 1
ATOM 791 C CA . ILE A 1 97 ? 1.904 6.037 -8.745 1.00 94.81 97 ILE A CA 1
ATOM 792 C C . ILE A 1 97 ? 1.274 5.542 -7.444 1.00 94.81 97 ILE A C 1
ATOM 794 O O . ILE A 1 97 ? 0.546 6.294 -6.801 1.00 94.81 97 ILE A O 1
ATOM 798 N N . CYS A 1 98 ? 1.551 4.294 -7.073 1.00 97.44 98 CYS A N 1
ATOM 799 C CA . CYS A 1 98 ? 0.932 3.590 -5.960 1.00 97.44 98 CYS A CA 1
ATOM 800 C C . CYS A 1 98 ? 1.837 2.443 -5.494 1.00 97.44 98 CYS A C 1
ATOM 802 O O . CYS A 1 98 ? 2.706 1.963 -6.229 1.00 97.44 98 CYS A O 1
ATOM 804 N N . GLY A 1 99 ? 1.579 1.931 -4.299 1.00 97.94 99 GLY A N 1
ATOM 805 C CA . GLY A 1 99 ? 2.029 0.618 -3.872 1.00 97.94 99 GLY A CA 1
ATOM 806 C C . GLY A 1 99 ? 1.207 -0.527 -4.480 1.00 97.94 99 GLY A C 1
ATOM 807 O O . GLY A 1 99 ? 0.101 -0.362 -5.005 1.00 97.94 99 GLY A O 1
ATOM 808 N N . ALA A 1 100 ? 1.764 -1.725 -4.381 1.00 98.50 100 ALA A N 1
ATOM 809 C CA . ALA A 1 100 ? 1.063 -2.986 -4.572 1.00 98.50 100 ALA A CA 1
ATOM 810 C C . ALA A 1 100 ? 1.705 -4.057 -3.678 1.00 98.50 100 ALA A C 1
ATOM 812 O O . ALA A 1 100 ? 2.817 -3.878 -3.176 1.00 98.50 100 ALA A O 1
ATOM 813 N N . VAL A 1 101 ? 1.013 -5.177 -3.491 1.00 98.75 101 VAL A N 1
ATOM 814 C CA . VAL A 1 101 ? 1.448 -6.263 -2.609 1.00 98.75 101 VAL A CA 1
ATOM 815 C C . VAL A 1 101 ? 1.489 -7.573 -3.374 1.00 98.75 101 VAL A C 1
ATOM 817 O O . VAL A 1 101 ? 0.485 -8.001 -3.946 1.00 98.75 101 VAL A O 1
ATOM 820 N N . LEU A 1 102 ? 2.646 -8.226 -3.375 1.00 98.69 102 LEU A N 1
ATOM 821 C CA . LEU A 1 102 ? 2.833 -9.539 -3.977 1.00 98.69 102 LEU A CA 1
ATOM 822 C C . LEU A 1 102 ? 2.091 -10.605 -3.162 1.00 98.69 102 LEU A C 1
ATOM 824 O O . LEU A 1 102 ? 2.352 -10.767 -1.976 1.00 98.69 102 LEU A O 1
ATOM 828 N N . ILE A 1 103 ? 1.184 -11.351 -3.796 1.00 98.50 103 ILE A N 1
ATOM 829 C CA . ILE A 1 103 ? 0.377 -12.410 -3.146 1.00 98.50 103 ILE A CA 1
ATOM 830 C C . ILE A 1 103 ? 0.486 -13.767 -3.861 1.00 98.50 103 ILE A C 1
ATOM 832 O O . ILE A 1 103 ? -0.179 -14.735 -3.505 1.00 98.50 103 ILE A O 1
ATOM 836 N N . GLY A 1 104 ? 1.309 -13.838 -4.905 1.00 97.81 104 GLY A N 1
ATOM 837 C CA . GLY A 1 104 ? 1.570 -15.030 -5.707 1.00 97.81 104 GLY A CA 1
ATOM 838 C C . GLY A 1 104 ? 2.698 -14.758 -6.698 1.00 97.81 104 GLY A C 1
ATOM 839 O O . GLY A 1 104 ? 3.233 -13.657 -6.734 1.00 97.81 104 GLY A O 1
ATOM 840 N N . THR A 1 105 ? 3.102 -15.744 -7.496 1.00 97.56 105 THR A N 1
ATOM 841 C CA . THR A 1 105 ? 4.242 -15.580 -8.420 1.00 97.56 105 THR A CA 1
ATOM 842 C C . THR A 1 105 ? 3.935 -14.612 -9.558 1.00 97.56 105 THR A C 1
ATOM 844 O O . THR A 1 105 ? 4.832 -13.954 -10.056 1.00 97.56 105 THR A O 1
ATOM 847 N N . ASN A 1 106 ? 2.678 -14.477 -9.965 1.00 98.31 106 ASN A N 1
ATOM 848 C CA . ASN A 1 106 ? 2.255 -13.584 -11.045 1.00 98.31 106 ASN A CA 1
ATOM 849 C C . ASN A 1 106 ? 1.062 -12.704 -10.645 1.00 98.31 106 ASN A C 1
ATOM 851 O O . ASN A 1 106 ? 0.310 -12.257 -11.511 1.00 98.31 106 ASN A O 1
ATOM 855 N N . LYS A 1 107 ? 0.848 -12.508 -9.338 1.00 98.56 107 LYS A N 1
ATOM 856 C CA . LYS A 1 107 ? -0.363 -11.885 -8.805 1.00 98.56 107 LYS A CA 1
ATOM 857 C C . LYS A 1 107 ? -0.033 -10.879 -7.713 1.00 98.56 107 LYS A C 1
ATOM 859 O O . LYS A 1 107 ? 0.620 -11.232 -6.729 1.00 98.56 107 LYS A O 1
ATOM 864 N N . LEU A 1 108 ? -0.545 -9.663 -7.871 1.00 98.81 108 LEU A N 1
ATOM 865 C CA . LEU A 1 108 ? -0.505 -8.629 -6.844 1.00 98.81 108 LEU A CA 1
ATOM 866 C C . LEU A 1 108 ? -1.905 -8.136 -6.499 1.00 98.81 108 LEU A C 1
ATOM 868 O O . LEU A 1 108 ? -2.832 -8.255 -7.302 1.00 98.81 108 LEU A O 1
ATOM 872 N N . VAL A 1 109 ? -2.033 -7.555 -5.314 1.00 98.81 109 VAL A N 1
ATOM 873 C CA . VAL A 1 109 ? -3.192 -6.765 -4.900 1.00 98.81 109 VAL A CA 1
ATOM 874 C C . VAL A 1 109 ? -2.782 -5.305 -4.724 1.00 98.81 109 VAL A C 1
ATOM 876 O O . VAL A 1 109 ? -1.659 -5.014 -4.323 1.00 98.81 109 VAL A O 1
ATOM 879 N N . THR A 1 110 ? -3.672 -4.390 -5.079 1.00 98.81 110 THR A N 1
ATOM 880 C CA . THR A 1 110 ? -3.512 -2.937 -4.932 1.00 98.81 110 THR A CA 1
ATOM 881 C C . THR A 1 110 ? -4.898 -2.312 -4.729 1.00 98.81 110 THR A C 1
ATOM 883 O O . THR A 1 110 ? -5.904 -3.030 -4.709 1.00 98.81 110 THR A O 1
ATOM 886 N N . ALA A 1 111 ? -4.976 -0.993 -4.580 1.00 98.50 111 ALA A N 1
ATOM 887 C CA . ALA A 1 111 ? -6.244 -0.274 -4.539 1.00 98.50 111 ALA A CA 1
ATOM 888 C C . ALA A 1 111 ? -6.833 -0.143 -5.955 1.00 98.50 111 ALA A C 1
ATOM 890 O O . ALA A 1 111 ? -6.103 -0.016 -6.941 1.00 98.50 111 ALA A O 1
ATOM 891 N N . ALA A 1 112 ? -8.158 -0.172 -6.084 1.00 98.69 112 ALA A N 1
ATOM 892 C CA . ALA A 1 112 ? -8.816 -0.044 -7.381 1.00 98.69 112 ALA A CA 1
ATOM 893 C C . ALA A 1 112 ? -8.618 1.348 -7.994 1.00 98.69 112 ALA A C 1
ATOM 895 O O . ALA A 1 112 ? -8.381 1.444 -9.200 1.00 98.69 112 ALA A O 1
ATOM 896 N N . HIS A 1 113 ? -8.628 2.407 -7.182 1.00 97.31 113 HIS A N 1
ATOM 897 C CA . HIS A 1 113 ? -8.422 3.778 -7.657 1.00 97.31 113 HIS A CA 1
ATOM 898 C C . HIS A 1 113 ? -7.046 3.991 -8.311 1.00 97.31 113 HIS A C 1
ATOM 900 O O . HIS A 1 113 ? -6.894 4.875 -9.149 1.00 97.31 113 HIS A O 1
ATOM 906 N N . CYS A 1 114 ? -6.045 3.168 -7.975 1.00 97.88 114 CYS A N 1
ATOM 907 C CA . CYS A 1 114 ? -4.720 3.231 -8.597 1.00 97.88 114 CYS A CA 1
ATOM 908 C C . CYS A 1 114 ? -4.733 2.809 -10.073 1.00 97.88 114 CYS A C 1
ATOM 910 O O . CYS A 1 114 ? -3.822 3.150 -10.826 1.00 97.88 114 CYS A O 1
ATOM 912 N N . VAL A 1 115 ? -5.730 2.019 -10.485 1.00 98.19 115 VAL A N 1
ATOM 913 C CA . VAL A 1 115 ? -5.730 1.301 -11.770 1.00 98.19 115 VAL A CA 1
ATOM 914 C C . VAL A 1 115 ? -7.025 1.470 -12.562 1.00 98.19 115 VAL A C 1
ATOM 916 O O . VAL A 1 115 ? -7.099 1.046 -13.716 1.00 98.19 115 VAL A O 1
ATOM 919 N N . GLN A 1 116 ? -8.049 2.099 -11.982 1.00 97.25 116 GLN A N 1
ATOM 920 C CA . GLN A 1 116 ? -9.284 2.422 -12.686 1.00 97.25 116 GLN A CA 1
ATOM 921 C C . GLN A 1 116 ? -8.989 3.308 -13.902 1.00 97.25 116 GLN A C 1
ATOM 923 O O . GLN A 1 116 ? -8.306 4.325 -13.809 1.00 97.25 116 GLN A O 1
ATOM 928 N N . GLY A 1 117 ? -9.496 2.895 -15.066 1.00 96.12 117 GLY A N 1
ATOM 929 C CA . GLY A 1 117 ? -9.299 3.610 -16.329 1.00 96.12 117 GLY A CA 1
ATOM 930 C C . GLY A 1 117 ? -7.890 3.500 -16.923 1.00 96.12 117 GLY A C 1
ATOM 931 O O . GLY A 1 117 ? -7.656 4.061 -17.991 1.00 96.12 117 GLY A O 1
ATOM 932 N N . GLN A 1 118 ? -6.966 2.777 -16.280 1.00 96.62 118 GLN A N 1
ATOM 933 C CA . GLN A 1 11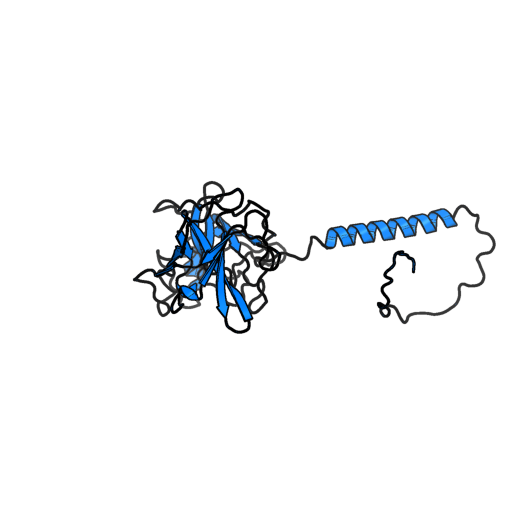8 ? -5.610 2.585 -16.790 1.00 96.62 118 GLN A CA 1
ATOM 934 C C . GLN A 1 118 ? -5.549 1.458 -17.825 1.00 96.62 118 GLN A C 1
ATOM 936 O O . GLN A 1 118 ? -6.216 0.429 -17.703 1.00 96.62 118 GLN A O 1
ATOM 941 N N . ASP A 1 119 ? -4.693 1.635 -18.830 1.00 97.19 119 ASP A N 1
ATOM 942 C CA . ASP A 1 119 ? -4.321 0.568 -19.756 1.00 97.19 119 ASP A CA 1
ATOM 943 C C . ASP A 1 119 ? -3.203 -0.286 -19.131 1.00 97.19 119 ASP A C 1
ATOM 945 O O . ASP A 1 119 ? -2.147 0.270 -18.810 1.00 97.19 119 ASP A O 1
ATOM 949 N N . PRO A 1 120 ? -3.368 -1.618 -18.991 1.00 97.44 120 PRO A N 1
ATOM 950 C CA . PRO A 1 120 ? -2.318 -2.499 -18.477 1.00 97.44 120 PRO A CA 1
ATOM 951 C C . PRO A 1 120 ? -0.963 -2.334 -19.180 1.00 97.44 120 PRO A C 1
ATOM 953 O O . PRO A 1 120 ? 0.076 -2.479 -18.543 1.00 97.44 120 PRO A O 1
ATOM 956 N N . ARG A 1 121 ? -0.951 -1.974 -20.473 1.00 96.81 121 ARG A N 1
ATOM 957 C CA . ARG A 1 121 ? 0.278 -1.770 -21.262 1.00 96.81 121 ARG A CA 1
ATOM 958 C C . ARG A 1 121 ? 1.120 -0.591 -20.777 1.00 96.81 121 ARG A C 1
ATOM 960 O O . ARG A 1 121 ? 2.328 -0.584 -20.998 1.00 96.81 121 ARG A O 1
ATOM 967 N N . ASN A 1 122 ? 0.493 0.375 -20.111 1.00 97.25 122 ASN A N 1
ATOM 968 C CA . ASN A 1 122 ? 1.170 1.522 -19.515 1.00 97.25 122 ASN A CA 1
ATOM 969 C C . ASN A 1 122 ? 1.561 1.265 -18.059 1.00 97.25 122 ASN A C 1
ATOM 971 O O . ASN A 1 122 ? 2.110 2.159 -17.425 1.00 97.25 122 ASN A O 1
ATOM 975 N N . LEU A 1 123 ? 1.287 0.072 -17.521 1.00 98.50 123 LEU A N 1
ATOM 976 C CA . LEU A 1 123 ? 1.592 -0.287 -16.146 1.00 98.50 123 LEU A CA 1
ATOM 977 C C . LEU A 1 123 ? 2.703 -1.331 -16.074 1.00 98.50 123 LEU A C 1
ATOM 979 O O . LEU A 1 123 ? 2.743 -2.323 -16.811 1.00 98.50 123 LEU A O 1
ATOM 983 N N . ARG A 1 124 ? 3.583 -1.142 -15.098 1.00 98.44 124 ARG A N 1
ATOM 984 C CA . ARG A 1 124 ? 4.545 -2.157 -14.675 1.00 98.44 124 ARG A CA 1
ATOM 985 C C . ARG A 1 124 ? 4.663 -2.159 -13.164 1.00 98.44 124 ARG A C 1
ATOM 987 O O . ARG A 1 124 ? 4.322 -1.187 -12.494 1.00 98.44 124 ARG A O 1
ATOM 994 N N . VAL A 1 125 ? 5.160 -3.265 -12.646 1.00 98.50 125 VAL A N 1
ATOM 995 C CA . VAL A 1 125 ? 5.429 -3.453 -11.231 1.00 98.50 125 VAL A CA 1
ATOM 996 C C . VAL A 1 125 ? 6.919 -3.677 -11.050 1.00 98.50 125 VAL A C 1
ATOM 998 O O . VAL A 1 125 ? 7.542 -4.409 -11.821 1.00 98.50 125 VAL A O 1
ATOM 1001 N N . GLU A 1 126 ? 7.470 -3.067 -10.014 1.00 98.06 126 GLU A N 1
ATOM 1002 C CA . GLU A 1 126 ? 8.830 -3.300 -9.554 1.00 98.06 126 GLU A CA 1
ATOM 1003 C C . GLU A 1 126 ? 8.794 -3.918 -8.151 1.00 98.06 126 GLU A C 1
ATOM 1005 O O . GLU A 1 126 ? 8.200 -3.355 -7.229 1.00 98.06 126 GLU A O 1
ATOM 1010 N N . VAL A 1 127 ? 9.374 -5.113 -8.010 1.00 98.38 127 VAL A N 1
ATOM 1011 C CA . VAL A 1 127 ? 9.453 -5.876 -6.750 1.00 98.38 127 VAL A CA 1
ATOM 1012 C C . VAL A 1 127 ? 10.899 -5.968 -6.278 1.00 98.38 127 VAL A C 1
ATOM 1014 O O . VAL A 1 127 ? 11.818 -5.962 -7.095 1.00 98.38 127 VAL A O 1
ATOM 1017 N N . GLY A 1 128 ? 11.108 -6.084 -4.965 1.00 96.75 128 GLY A N 1
ATOM 1018 C CA . GLY A 1 128 ? 12.449 -6.183 -4.373 1.00 96.75 128 GLY A CA 1
ATOM 1019 C C . GLY A 1 128 ? 13.249 -4.878 -4.375 1.00 96.75 128 GLY A C 1
ATOM 1020 O O . GLY A 1 128 ? 14.430 -4.892 -4.014 1.00 96.75 128 GLY A O 1
ATOM 1021 N N . VAL A 1 129 ? 12.609 -3.770 -4.753 1.00 95.06 129 VAL A N 1
ATOM 1022 C CA . VAL A 1 129 ? 13.181 -2.422 -4.756 1.00 95.06 129 VAL A CA 1
ATOM 1023 C C . VAL A 1 129 ? 13.179 -1.833 -3.352 1.00 95.06 129 VAL A C 1
ATOM 1025 O O . VAL A 1 129 ? 12.232 -2.019 -2.589 1.00 95.06 129 VAL A O 1
ATOM 1028 N N . LEU A 1 130 ? 14.256 -1.126 -3.011 1.00 92.50 130 LEU A N 1
ATOM 1029 C CA . LEU A 1 130 ? 14.326 -0.286 -1.812 1.00 92.50 130 LEU A CA 1
ATOM 1030 C C . LEU A 1 130 ? 14.322 1.192 -2.173 1.00 92.50 130 LEU A C 1
ATOM 1032 O O . LEU A 1 130 ? 13.603 1.959 -1.543 1.00 92.50 130 LEU A O 1
ATOM 1036 N N . ASN A 1 131 ? 15.099 1.591 -3.178 1.00 93.38 131 ASN A N 1
ATOM 1037 C CA . ASN A 1 131 ? 15.179 2.974 -3.618 1.00 93.38 131 ASN A CA 1
ATOM 1038 C C . ASN A 1 131 ? 14.702 3.096 -5.065 1.00 93.38 131 ASN A C 1
ATOM 1040 O O . ASN A 1 131 ? 15.275 2.475 -5.950 1.00 93.38 131 ASN A O 1
ATOM 1044 N N . LEU A 1 132 ? 13.672 3.913 -5.297 1.00 91.62 132 LEU A N 1
ATOM 1045 C CA . LEU A 1 132 ? 13.043 4.088 -6.613 1.00 91.62 132 LEU A CA 1
ATOM 1046 C C . LEU A 1 132 ? 13.953 4.732 -7.671 1.00 91.62 132 LEU A C 1
ATOM 1048 O O . LEU A 1 132 ? 13.601 4.738 -8.849 1.00 91.62 132 LEU A O 1
ATOM 1052 N N . PHE A 1 133 ? 15.070 5.335 -7.261 1.00 90.69 133 PHE A N 1
ATOM 1053 C CA . PHE A 1 133 ? 15.945 6.109 -8.146 1.00 90.69 133 PHE A CA 1
ATOM 1054 C C . PHE A 1 133 ? 17.371 5.557 -8.238 1.00 90.69 133 PHE A C 1
ATOM 1056 O O . PHE A 1 133 ? 18.167 6.078 -9.024 1.00 90.69 133 PHE A O 1
ATOM 1063 N N . ASP A 1 134 ? 17.698 4.524 -7.459 1.00 91.44 134 ASP A N 1
ATOM 1064 C CA . ASP A 1 134 ? 19.001 3.869 -7.544 1.00 91.44 134 ASP A CA 1
ATOM 1065 C C . ASP A 1 134 ? 19.029 2.864 -8.710 1.00 91.44 134 ASP A C 1
ATOM 1067 O O . ASP A 1 134 ? 17.985 2.398 -9.171 1.00 91.44 134 ASP A O 1
ATOM 1071 N N . PRO A 1 135 ? 20.220 2.504 -9.222 1.00 90.06 135 PRO A N 1
ATOM 1072 C CA . PRO A 1 135 ? 20.347 1.387 -10.149 1.00 90.06 135 PRO A CA 1
ATOM 1073 C C . PRO A 1 135 ? 19.835 0.077 -9.521 1.00 90.06 135 PRO A C 1
ATOM 1075 O O . PRO A 1 135 ? 20.092 -0.143 -8.333 1.00 90.06 135 PRO A O 1
ATOM 1078 N N . PRO A 1 136 ? 19.219 -0.829 -10.308 1.00 90.50 136 PRO A N 1
ATOM 1079 C CA . PRO A 1 136 ? 18.634 -2.042 -9.758 1.00 90.50 136 PRO A CA 1
ATOM 1080 C C . PRO A 1 136 ? 19.619 -2.903 -8.973 1.00 90.50 136 PRO A C 1
ATOM 1082 O O . PRO A 1 136 ? 20.726 -3.202 -9.437 1.00 90.50 136 PRO A O 1
ATOM 1085 N N . ASN A 1 137 ? 19.197 -3.333 -7.784 1.00 89.44 137 ASN A N 1
ATOM 1086 C CA . ASN A 1 137 ? 19.966 -4.266 -6.968 1.00 89.44 137 ASN A CA 1
ATOM 1087 C C . ASN A 1 137 ? 19.818 -5.727 -7.461 1.00 89.44 137 ASN A C 1
ATOM 1089 O O . ASN A 1 137 ? 19.047 -6.032 -8.367 1.00 89.44 137 ASN A O 1
ATOM 1093 N N . ALA A 1 138 ? 20.551 -6.666 -6.853 1.00 94.06 138 ALA A N 1
ATOM 1094 C CA . ALA A 1 138 ? 20.576 -8.073 -7.278 1.00 94.06 138 ALA A CA 1
ATOM 1095 C C . ALA A 1 138 ? 19.243 -8.846 -7.113 1.00 94.06 138 ALA A C 1
ATOM 1097 O O . ALA A 1 138 ? 19.137 -9.983 -7.574 1.00 94.06 138 ALA A O 1
ATOM 1098 N N . TYR A 1 139 ? 18.254 -8.272 -6.428 1.00 95.94 139 TYR A N 1
ATOM 1099 C CA . TYR A 1 139 ? 16.956 -8.879 -6.121 1.00 95.94 139 TYR A CA 1
ATOM 1100 C C . TYR A 1 139 ? 15.799 -8.270 -6.918 1.00 95.94 139 TYR A C 1
ATOM 1102 O O . TYR A 1 139 ? 14.740 -8.903 -7.014 1.00 95.94 139 TYR A O 1
ATOM 1110 N N . GLU A 1 140 ? 15.999 -7.062 -7.449 1.00 96.75 140 GLU A N 1
ATOM 1111 C CA . GLU A 1 140 ? 14.976 -6.272 -8.122 1.00 96.75 140 GLU A CA 1
ATOM 1112 C C . GLU A 1 140 ? 14.524 -6.906 -9.430 1.00 96.75 140 GLU A C 1
ATOM 1114 O O . GLU A 1 140 ? 15.319 -7.425 -10.216 1.00 96.75 140 GLU A O 1
ATOM 1119 N N . GLN A 1 141 ? 13.216 -6.867 -9.660 1.00 98.06 141 GLN A N 1
ATOM 1120 C CA . GLN A 1 141 ? 12.612 -7.339 -10.897 1.00 98.06 141 GLN A CA 1
ATOM 1121 C C . GLN A 1 141 ? 11.530 -6.358 -11.333 1.00 98.06 141 GLN A C 1
ATOM 1123 O O . GLN A 1 141 ? 10.651 -5.999 -10.549 1.00 98.06 141 GLN A O 1
ATOM 1128 N N . THR A 1 142 ? 11.566 -5.979 -12.608 1.00 98.00 142 THR A N 1
ATOM 1129 C CA . THR A 1 142 ? 10.537 -5.158 -13.250 1.00 98.00 142 THR A CA 1
ATOM 1130 C C . THR A 1 142 ? 9.718 -6.021 -14.204 1.00 98.00 142 THR A C 1
ATOM 1132 O O . THR A 1 142 ? 10.272 -6.633 -15.118 1.00 98.00 142 THR A O 1
ATOM 1135 N N . ILE A 1 143 ? 8.399 -6.069 -14.014 1.00 98.38 143 ILE A N 1
ATOM 1136 C CA . ILE A 1 143 ? 7.492 -6.913 -14.799 1.00 98.38 143 ILE A CA 1
ATOM 1137 C C . ILE A 1 143 ? 6.283 -6.092 -15.251 1.00 98.38 143 ILE A C 1
ATOM 1139 O O . ILE A 1 143 ? 5.680 -5.367 -14.461 1.00 98.38 143 ILE A O 1
ATOM 1143 N N . SER A 1 144 ? 5.904 -6.202 -16.525 1.00 98.50 144 SER A N 1
ATOM 1144 C CA . SER A 1 144 ? 4.702 -5.549 -17.060 1.00 98.50 144 SER A CA 1
ATOM 1145 C C . SER A 1 144 ? 3.416 -6.164 -16.503 1.00 98.50 144 SER A C 1
ATOM 1147 O O . SER A 1 144 ? 3.348 -7.362 -16.210 1.00 98.50 144 SER A O 1
ATOM 1149 N N . VAL A 1 145 ? 2.360 -5.356 -16.415 1.00 98.75 145 VAL A N 1
ATOM 1150 C CA . VAL A 1 145 ? 1.018 -5.838 -16.070 1.00 98.75 145 VAL A CA 1
ATOM 1151 C C . VAL A 1 145 ? 0.340 -6.392 -17.327 1.00 98.75 145 VAL A C 1
ATOM 1153 O O . VAL A 1 145 ? 0.275 -5.728 -18.356 1.00 98.75 145 VAL A O 1
ATOM 1156 N N . ALA A 1 146 ? -0.171 -7.621 -17.256 1.00 98.56 146 ALA A N 1
ATOM 1157 C CA . ALA A 1 146 ? -0.923 -8.248 -18.343 1.00 98.56 146 ALA A CA 1
ATOM 1158 C C . ALA A 1 146 ? -2.416 -7.925 -18.280 1.00 98.56 146 ALA A C 1
ATOM 1160 O O . ALA A 1 146 ? -3.042 -7.672 -19.308 1.00 98.56 146 ALA A O 1
ATOM 1161 N N . SER A 1 147 ? -3.002 -7.949 -17.083 1.00 98.69 147 SER A N 1
ATOM 1162 C CA . SER A 1 147 ? -4.412 -7.619 -16.898 1.00 98.69 147 SER A CA 1
ATOM 1163 C C . SER A 1 147 ? -4.707 -7.101 -15.497 1.00 98.69 147 SER A C 1
ATOM 1165 O O . SER A 1 147 ? -3.972 -7.346 -14.537 1.00 98.69 147 SER A O 1
ATOM 1167 N N . ILE A 1 148 ? -5.811 -6.364 -15.407 1.00 98.81 148 ILE A N 1
ATOM 1168 C CA . ILE A 1 148 ? -6.313 -5.737 -14.189 1.00 98.81 148 ILE A CA 1
ATOM 1169 C C . ILE A 1 148 ? -7.698 -6.326 -13.915 1.00 98.81 148 ILE A C 1
ATOM 1171 O O . ILE A 1 148 ? -8.547 -6.371 -14.806 1.00 98.81 148 ILE A O 1
ATOM 1175 N N . LEU A 1 149 ? -7.937 -6.758 -12.681 1.00 98.75 149 LEU A N 1
ATOM 1176 C CA . LEU A 1 149 ? -9.242 -7.192 -12.195 1.00 98.75 149 LEU A CA 1
ATOM 1177 C C . LEU A 1 149 ? -9.652 -6.301 -11.022 1.00 98.75 149 LEU A C 1
ATOM 1179 O O . LEU A 1 149 ? -9.258 -6.540 -9.882 1.00 98.75 149 LEU A O 1
ATOM 1183 N N . ILE A 1 150 ? -10.440 -5.269 -11.315 1.00 98.81 150 ILE A N 1
ATOM 1184 C CA . ILE A 1 150 ? -11.039 -4.388 -10.305 1.00 98.81 150 ILE A CA 1
ATOM 1185 C C . ILE A 1 150 ? -12.204 -5.115 -9.634 1.00 98.81 150 ILE A C 1
ATOM 1187 O O . ILE A 1 150 ? -12.957 -5.837 -10.295 1.00 98.81 150 ILE A O 1
ATOM 1191 N N . HIS A 1 151 ? -12.365 -4.929 -8.323 1.00 98.62 151 HIS A N 1
ATOM 1192 C CA . HIS A 1 151 ? -13.507 -5.482 -7.610 1.00 98.62 151 HIS A CA 1
ATOM 1193 C C . HIS A 1 151 ? -14.826 -4.991 -8.245 1.00 98.62 151 HIS A C 1
ATOM 1195 O O . HIS A 1 151 ? -15.035 -3.785 -8.358 1.00 98.62 151 HIS A O 1
ATOM 1201 N N . PRO A 1 152 ? -15.764 -5.882 -8.619 1.00 98.25 152 PRO A N 1
ATOM 1202 C CA . PRO A 1 152 ? -16.945 -5.517 -9.415 1.00 98.25 152 PRO A CA 1
ATOM 1203 C C . PRO A 1 152 ? -17.914 -4.569 -8.696 1.00 98.25 152 PRO A C 1
ATOM 1205 O O . PRO A 1 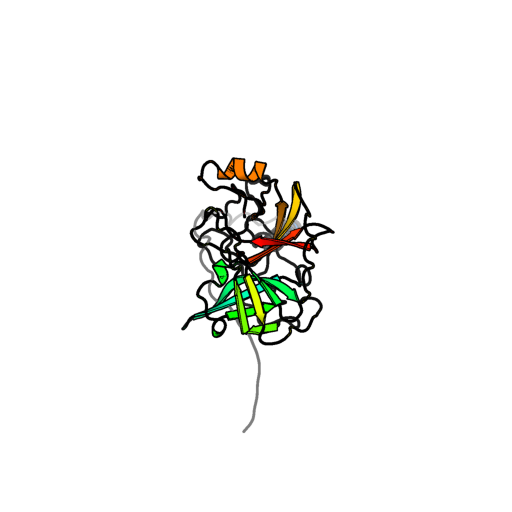152 ? -18.769 -3.955 -9.322 1.00 98.25 152 PRO A O 1
ATOM 1208 N N . SER A 1 153 ? -17.805 -4.468 -7.370 1.00 98.06 153 SER A N 1
ATOM 1209 C CA . SER A 1 153 ? -18.577 -3.529 -6.546 1.00 98.06 153 SER A CA 1
ATOM 1210 C C . SER A 1 153 ? -17.762 -2.332 -6.044 1.00 98.06 153 SER A C 1
ATOM 1212 O O . SER A 1 153 ? -18.196 -1.685 -5.089 1.00 98.06 153 SER A O 1
ATOM 1214 N N . TYR A 1 154 ? -16.577 -2.077 -6.606 1.00 98.31 154 TYR A N 1
ATOM 1215 C CA . TYR A 1 154 ? -15.869 -0.822 -6.366 1.00 98.31 154 TYR A CA 1
ATOM 1216 C C . TYR A 1 154 ? -16.709 0.349 -6.885 1.00 98.31 154 TYR A C 1
ATOM 1218 O O . TYR A 1 154 ? -17.299 0.265 -7.963 1.00 98.31 154 TYR A O 1
ATOM 1226 N N . ASN A 1 155 ? -16.800 1.422 -6.103 1.00 96.62 155 ASN A N 1
ATOM 1227 C CA . ASN A 1 155 ? -17.527 2.624 -6.489 1.00 96.62 155 ASN A CA 1
ATOM 1228 C C . ASN A 1 155 ? -16.748 3.868 -6.055 1.00 96.62 155 ASN A C 1
ATOM 1230 O O . ASN A 1 155 ? -16.803 4.249 -4.887 1.00 96.62 155 ASN A O 1
ATOM 1234 N N . GLU A 1 156 ? -16.074 4.520 -7.002 1.00 95.19 156 GLU A N 1
ATOM 1235 C CA . GLU A 1 156 ? -15.314 5.758 -6.769 1.00 95.19 156 GLU A CA 1
ATOM 1236 C C . GLU A 1 156 ? -16.192 6.916 -6.262 1.00 95.19 156 GLU A C 1
ATOM 1238 O O . GLU A 1 156 ? -15.729 7.778 -5.527 1.00 95.19 156 GLU A O 1
ATOM 1243 N N . ASN A 1 157 ? -17.482 6.910 -6.607 1.00 94.94 157 ASN A N 1
ATOM 1244 C CA . ASN A 1 157 ? -18.456 7.921 -6.188 1.00 94.94 157 ASN A CA 1
ATOM 1245 C C . ASN A 1 157 ? -19.284 7.459 -4.977 1.00 94.94 157 ASN A C 1
ATOM 1247 O O . ASN A 1 157 ? -20.229 8.128 -4.557 1.00 94.94 157 ASN A O 1
ATOM 1251 N N . GLY A 1 158 ? -18.983 6.274 -4.442 1.00 93.00 158 GLY A N 1
ATOM 1252 C CA . GLY A 1 158 ? -19.636 5.731 -3.263 1.00 93.00 158 GLY A CA 1
ATOM 1253 C C . GLY A 1 158 ? -19.082 6.366 -1.995 1.00 93.00 158 GLY A C 1
ATOM 1254 O O . GLY A 1 158 ? -17.910 6.722 -1.921 1.00 93.00 158 GLY A O 1
ATOM 1255 N N . ASN A 1 159 ? -19.914 6.457 -0.958 1.00 93.00 159 ASN A N 1
ATOM 1256 C CA . ASN A 1 159 ? -19.464 6.914 0.353 1.00 93.00 159 ASN A CA 1
ATOM 1257 C C . ASN A 1 159 ? -18.247 6.094 0.822 1.00 93.00 159 ASN A C 1
ATOM 1259 O O . ASN A 1 159 ? -18.356 4.869 0.934 1.00 93.00 159 ASN A O 1
ATOM 1263 N N . ALA A 1 160 ? -17.160 6.785 1.175 1.00 93.50 160 ALA A N 1
ATOM 1264 C CA . ALA A 1 160 ? -15.902 6.204 1.640 1.00 93.50 160 ALA A CA 1
ATOM 1265 C C . ALA A 1 160 ? -15.199 5.249 0.649 1.00 93.50 160 ALA A C 1
ATOM 1267 O O . ALA A 1 160 ? -14.348 4.476 1.076 1.00 93.50 160 ALA A O 1
ATOM 1268 N N . TYR A 1 161 ? -15.507 5.313 -0.655 1.00 95.69 161 TYR A N 1
ATOM 1269 C CA . TYR A 1 161 ? -14.851 4.507 -1.700 1.00 95.69 161 TYR A CA 1
ATOM 1270 C C . TYR A 1 161 ? -14.922 2.987 -1.425 1.00 95.69 161 TYR A C 1
ATOM 1272 O O . TYR A 1 161 ? -13.903 2.309 -1.286 1.00 95.69 161 TYR A O 1
ATOM 1280 N N . PRO A 1 162 ? -16.129 2.404 -1.312 1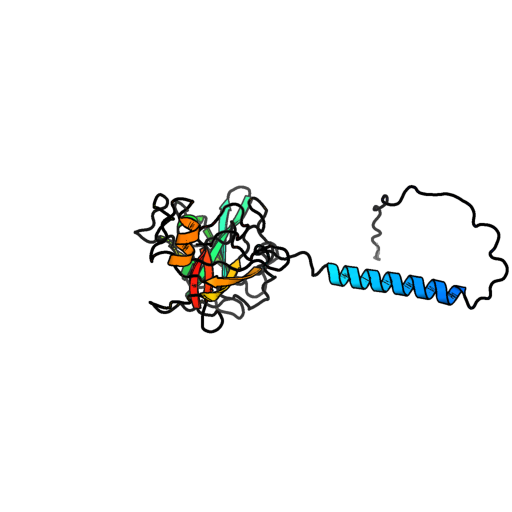.00 96.88 162 PRO A N 1
ATOM 1281 C CA . PRO A 1 162 ? -16.282 1.031 -0.857 1.00 96.88 162 PRO A CA 1
ATOM 1282 C C . PRO A 1 162 ? -15.679 0.036 -1.853 1.00 96.88 162 PRO A C 1
ATOM 1284 O O . PRO A 1 162 ? -15.867 0.162 -3.063 1.00 96.88 162 PRO A O 1
ATOM 1287 N N . ASN A 1 163 ? -15.071 -1.030 -1.324 1.00 97.94 163 ASN A N 1
ATOM 1288 C CA . ASN A 1 163 ? -14.425 -2.096 -2.098 1.00 97.94 163 ASN A CA 1
ATOM 1289 C C . ASN A 1 163 ? -13.299 -1.593 -3.022 1.00 97.94 163 ASN A C 1
ATOM 1291 O O . ASN A 1 163 ? -13.156 -2.092 -4.139 1.00 97.94 163 ASN A O 1
ATOM 1295 N N . ASP A 1 164 ? -12.523 -0.609 -2.573 1.00 98.44 164 ASP A N 1
ATOM 1296 C CA . ASP A 1 164 ? -11.360 -0.085 -3.288 1.00 98.44 164 ASP A CA 1
ATOM 1297 C C . ASP A 1 164 ? -10.190 -1.083 -3.305 1.00 98.44 164 ASP A C 1
ATOM 1299 O O . ASP A 1 164 ? -9.201 -0.954 -2.589 1.00 98.44 164 ASP A O 1
ATOM 1303 N N . ILE A 1 165 ? -10.333 -2.135 -4.109 1.00 98.69 165 ILE A N 1
ATOM 1304 C CA . ILE A 1 165 ? -9.356 -3.214 -4.233 1.00 98.69 165 ILE A CA 1
ATOM 1305 C C . ILE A 1 165 ? -9.336 -3.761 -5.662 1.00 98.69 165 ILE A C 1
ATOM 1307 O O . ILE A 1 165 ? -10.375 -3.948 -6.304 1.00 98.69 165 ILE A O 1
ATOM 1311 N N . ALA A 1 166 ? -8.141 -4.047 -6.162 1.00 98.81 166 ALA A N 1
ATOM 1312 C CA . ALA A 1 166 ? -7.925 -4.654 -7.465 1.00 98.81 166 ALA A CA 1
ATOM 1313 C C . ALA A 1 166 ? -6.809 -5.697 -7.411 1.00 98.81 166 ALA A C 1
ATOM 1315 O O . ALA A 1 166 ? -5.901 -5.643 -6.582 1.00 98.81 166 ALA A O 1
ATOM 1316 N N . ILE A 1 167 ? -6.884 -6.654 -8.330 1.00 98.75 167 ILE A N 1
ATOM 1317 C CA . ILE A 1 167 ? -5.852 -7.656 -8.566 1.00 98.75 167 ILE A CA 1
ATOM 1318 C C . ILE A 1 167 ? -5.133 -7.310 -9.866 1.00 98.75 167 ILE A C 1
ATOM 1320 O O . ILE A 1 167 ? -5.769 -7.077 -10.895 1.00 98.75 167 ILE A O 1
ATOM 1324 N N . LEU A 1 168 ? -3.807 -7.349 -9.826 1.00 98.88 168 LEU A N 1
ATOM 1325 C CA . LEU A 1 168 ? -2.947 -7.263 -10.997 1.00 98.88 168 LEU A CA 1
ATOM 1326 C C . LEU A 1 168 ? -2.425 -8.652 -11.345 1.00 98.88 168 LEU A C 1
ATOM 1328 O O . LEU A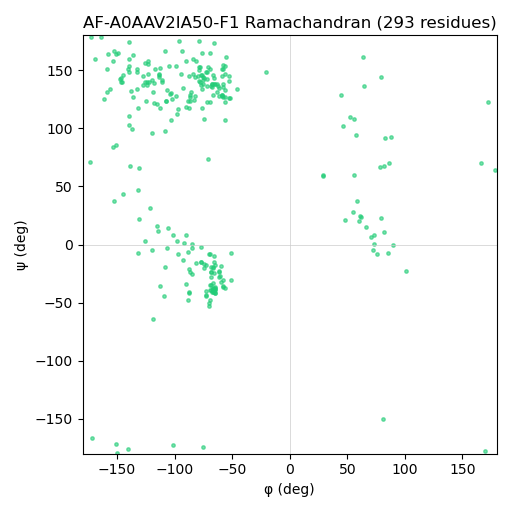 1 168 ? -1.888 -9.348 -10.479 1.00 98.88 168 LEU A O 1
ATOM 1332 N N . TYR A 1 169 ? -2.548 -9.032 -12.613 1.00 98.81 169 TYR A N 1
ATOM 1333 C CA . TYR A 1 169 ? -1.872 -10.201 -13.163 1.00 98.81 169 TYR A CA 1
ATOM 1334 C C . TYR A 1 169 ? -0.663 -9.741 -13.970 1.00 98.81 169 TYR A C 1
ATOM 1336 O O . TYR A 1 169 ? -0.789 -8.915 -14.874 1.00 98.81 169 TYR A O 1
ATOM 1344 N N . LEU A 1 170 ? 0.509 -10.270 -13.636 1.00 98.81 170 LEU A N 1
ATOM 1345 C CA . LEU A 1 170 ? 1.758 -9.968 -14.329 1.00 98.81 170 LEU A CA 1
ATOM 1346 C C . LEU A 1 170 ? 1.865 -10.738 -15.653 1.00 98.81 170 LEU A C 1
ATOM 1348 O O . LEU A 1 170 ? 1.326 -11.838 -15.784 1.00 98.81 170 LEU A O 1
ATOM 1352 N N . SER A 1 171 ? 2.606 -10.184 -16.617 1.00 98.44 171 SER A N 1
ATOM 1353 C CA . SER A 1 171 ? 2.890 -10.839 -17.907 1.00 98.44 171 SER A CA 1
ATOM 1354 C C . SER A 1 171 ? 3.793 -12.068 -17.799 1.00 98.44 171 SER A C 1
ATOM 1356 O O . SER A 1 171 ? 3.778 -12.921 -18.685 1.00 98.44 171 SER A O 1
ATOM 1358 N N . GLY A 1 172 ? 4.537 -12.190 -16.702 1.00 98.00 172 GLY A N 1
ATOM 1359 C CA . GLY A 1 172 ? 5.341 -13.355 -16.357 1.00 98.00 172 GLY A CA 1
ATOM 1360 C C . GLY A 1 172 ? 5.472 -13.506 -14.840 1.00 98.00 172 GLY A C 1
ATOM 1361 O O . GLY A 1 172 ? 5.168 -12.566 -14.100 1.00 98.00 172 GLY A O 1
ATOM 1362 N N . PRO A 1 173 ? 5.886 -14.688 -14.353 1.00 98.38 173 PRO A N 1
ATOM 1363 C CA . PRO A 1 173 ? 6.099 -14.896 -12.932 1.00 98.38 173 PRO A CA 1
ATOM 1364 C C . PRO A 1 173 ? 7.352 -14.154 -12.453 1.00 98.38 173 PRO A C 1
ATOM 1366 O O . PRO A 1 173 ? 8.377 -14.139 -13.134 1.00 98.38 173 PRO A O 1
ATOM 1369 N N . VAL A 1 174 ? 7.292 -13.601 -11.246 1.00 98.38 174 VAL A N 1
ATOM 1370 C CA . VAL A 1 174 ? 8.477 -13.177 -10.503 1.00 98.38 174 VAL A CA 1
ATOM 1371 C C . VAL A 1 174 ? 9.235 -14.404 -10.003 1.00 98.38 174 VAL A C 1
ATOM 1373 O O . VAL A 1 174 ? 8.644 -15.435 -9.668 1.00 98.38 174 VAL A O 1
ATOM 1376 N N . THR A 1 175 ? 10.551 -14.277 -9.903 1.00 98.38 175 THR A N 1
ATOM 1377 C CA . THR A 1 175 ? 11.403 -15.267 -9.244 1.00 98.38 175 THR A CA 1
ATOM 1378 C C . THR A 1 175 ? 11.533 -14.904 -7.772 1.00 98.38 175 THR A C 1
ATOM 1380 O O . THR A 1 175 ? 12.047 -13.836 -7.438 1.00 98.38 175 THR A O 1
ATOM 1383 N N . TYR A 1 176 ? 11.078 -15.778 -6.877 1.00 98.31 176 TYR A N 1
ATOM 1384 C CA . TYR A 1 176 ? 11.232 -15.546 -5.443 1.00 98.31 176 TYR A CA 1
ATOM 1385 C C . TYR A 1 176 ? 12.701 -15.561 -5.028 1.00 98.31 176 TYR A C 1
ATOM 1387 O O . TYR A 1 176 ? 13.491 -16.394 -5.474 1.00 98.31 176 TYR A O 1
ATOM 1395 N N . ASN A 1 177 ? 13.060 -14.622 -4.161 1.00 97.31 177 ASN A N 1
ATOM 1396 C CA . ASN A 1 177 ? 14.410 -14.452 -3.638 1.00 97.31 177 ASN A CA 1
ATOM 1397 C C . ASN A 1 177 ? 14.344 -13.840 -2.226 1.00 97.31 177 ASN A C 1
ATOM 1399 O O . ASN A 1 177 ? 13.268 -13.738 -1.641 1.00 97.31 177 ASN A O 1
ATOM 1403 N N . LYS A 1 178 ? 15.480 -13.444 -1.643 1.00 96.19 178 LYS A N 1
ATOM 1404 C CA . LYS A 1 178 ? 15.512 -12.915 -0.267 1.00 96.19 178 LYS A CA 1
ATOM 1405 C C . LYS A 1 178 ? 14.693 -11.632 -0.069 1.00 96.19 178 LYS A C 1
ATOM 1407 O O . LYS A 1 178 ? 14.226 -11.406 1.038 1.00 96.19 178 LYS A O 1
ATOM 1412 N N . ASN A 1 179 ? 14.523 -10.813 -1.110 1.00 97.38 179 ASN A N 1
ATOM 1413 C CA . ASN A 1 179 ? 13.754 -9.564 -1.072 1.00 97.38 179 ASN A CA 1
ATOM 1414 C C . ASN A 1 179 ? 12.489 -9.601 -1.950 1.00 97.38 179 ASN A C 1
ATOM 1416 O O . ASN A 1 179 ? 11.894 -8.563 -2.208 1.00 97.38 179 ASN A O 1
ATOM 1420 N N . VAL A 1 180 ? 12.089 -10.780 -2.435 1.00 98.31 180 VAL A N 1
ATOM 1421 C CA . VAL A 1 180 ? 10.885 -10.975 -3.254 1.00 98.31 180 VAL A CA 1
ATOM 1422 C C . VAL A 1 180 ? 10.178 -12.231 -2.760 1.00 98.31 180 VAL A C 1
ATOM 1424 O O . VAL A 1 180 ? 10.581 -13.347 -3.093 1.00 98.31 180 VAL A O 1
ATOM 1427 N N . GLN A 1 181 ? 9.148 -12.047 -1.940 1.00 98.00 181 GLN A N 1
ATOM 1428 C CA . GLN A 1 181 ? 8.337 -13.106 -1.333 1.00 98.00 181 GLN A CA 1
ATOM 1429 C C . GLN A 1 181 ? 6.882 -12.642 -1.238 1.00 98.00 181 GLN A C 1
ATOM 1431 O O . GLN A 1 181 ? 6.640 -11.458 -1.015 1.00 98.00 181 GLN A O 1
ATOM 1436 N N . PRO A 1 182 ? 5.897 -13.536 -1.394 1.00 97.94 182 PRO A N 1
ATOM 1437 C CA . PRO A 1 182 ? 4.500 -13.152 -1.270 1.00 97.94 182 PRO A CA 1
ATOM 1438 C C . PRO A 1 182 ? 4.119 -12.891 0.195 1.00 97.94 182 PRO A C 1
ATOM 1440 O O . PRO A 1 182 ? 4.615 -13.555 1.105 1.00 97.94 182 PRO A O 1
ATOM 1443 N N . ALA A 1 183 ? 3.182 -11.972 0.418 1.00 97.75 183 ALA A N 1
ATOM 1444 C CA . ALA A 1 183 ? 2.488 -11.832 1.691 1.00 97.75 183 ALA A CA 1
ATOM 1445 C C . ALA A 1 183 ? 1.468 -12.966 1.872 1.00 97.75 183 ALA A C 1
ATOM 1447 O O . ALA A 1 183 ? 0.781 -13.362 0.924 1.00 97.75 183 ALA A O 1
ATOM 1448 N N . ALA A 1 184 ? 1.316 -13.452 3.105 1.00 97.38 184 ALA A N 1
ATOM 1449 C CA . ALA A 1 184 ? 0.194 -14.315 3.453 1.00 97.38 184 ALA A CA 1
ATOM 1450 C C . ALA A 1 184 ? -1.063 -13.459 3.649 1.00 97.38 184 ALA A C 1
ATOM 1452 O O . ALA A 1 184 ? -1.000 -12.381 4.230 1.00 97.38 184 ALA A O 1
ATOM 1453 N N . LEU A 1 185 ? -2.221 -13.921 3.181 1.00 97.81 185 LEU A N 1
ATOM 1454 C CA . LEU A 1 185 ? -3.477 -13.203 3.408 1.00 97.81 185 LEU A CA 1
ATOM 1455 C C . LEU A 1 185 ? -3.966 -13.438 4.837 1.00 97.81 185 LEU A C 1
ATOM 1457 O O . LEU A 1 185 ? -3.962 -14.575 5.316 1.00 97.81 185 LEU A O 1
ATOM 1461 N N . ALA A 1 186 ? -4.438 -12.383 5.500 1.00 97.62 186 ALA A N 1
ATOM 1462 C CA . ALA A 1 186 ? -5.090 -12.533 6.790 1.00 97.62 186 ALA A CA 1
ATOM 1463 C C . ALA A 1 186 ? -6.311 -13.471 6.675 1.00 97.62 186 ALA A C 1
ATOM 1465 O O . ALA A 1 186 ? -7.121 -13.324 5.751 1.00 97.62 186 ALA A O 1
ATOM 1466 N N . PRO A 1 187 ? -6.493 -14.421 7.614 1.00 96.44 187 PRO A N 1
ATOM 1467 C CA . PRO A 1 187 ? -7.675 -15.272 7.631 1.00 96.44 187 PRO A CA 1
ATOM 1468 C C . PRO A 1 187 ? -8.970 -14.462 7.682 1.00 96.44 187 PRO A C 1
ATOM 1470 O O . PRO A 1 187 ? -9.051 -13.407 8.318 1.00 96.44 187 PRO A O 1
ATOM 1473 N N . LYS A 1 188 ? -10.022 -14.982 7.045 1.00 94.31 188 LYS A N 1
ATOM 1474 C CA . LYS A 1 188 ? -11.346 -14.359 7.091 1.00 94.31 188 LYS A CA 1
ATOM 1475 C C . LYS A 1 188 ? -11.822 -14.258 8.544 1.00 94.31 188 LYS A C 1
ATOM 1477 O O . LYS A 1 188 ? -11.881 -15.262 9.246 1.00 94.31 188 LYS A O 1
ATOM 1482 N N . GLY A 1 189 ? -12.219 -13.057 8.958 1.00 91.62 189 GLY A N 1
ATOM 1483 C CA . GLY A 1 189 ? -12.709 -12.792 10.313 1.00 91.62 189 GLY A CA 1
ATOM 1484 C C . GLY A 1 189 ? -11.627 -12.388 11.318 1.00 91.62 189 GLY A C 1
ATOM 1485 O O . GLY A 1 189 ? -11.970 -12.100 12.463 1.00 91.62 189 GLY A O 1
ATOM 1486 N N . SER A 1 190 ? -10.355 -12.311 10.911 1.00 93.81 190 SER A N 1
ATOM 1487 C CA . SER A 1 190 ? -9.299 -11.722 11.740 1.00 93.81 190 SER A CA 1
ATOM 1488 C C . SER A 1 190 ? -9.644 -10.279 12.111 1.00 93.81 190 SER A C 1
ATOM 1490 O O . SER A 1 190 ? -9.963 -9.461 11.249 1.00 93.81 190 SER A O 1
ATOM 1492 N N . SER A 1 191 ? -9.610 -9.973 13.409 1.00 93.50 191 SER A N 1
ATOM 1493 C CA . SER A 1 191 ? -10.044 -8.672 13.922 1.00 93.50 191 SER A CA 1
ATOM 1494 C C . SER A 1 191 ? -8.915 -7.644 13.944 1.00 93.50 191 SER A C 1
ATOM 1496 O O . SER A 1 191 ? -9.138 -6.506 13.530 1.00 93.50 191 SER A O 1
ATOM 1498 N N . PHE A 1 192 ? -7.739 -8.018 14.463 1.00 95.50 192 PHE A N 1
ATOM 1499 C CA . PHE A 1 192 ? -6.596 -7.131 14.741 1.00 95.50 192 PHE A CA 1
ATOM 1500 C C . PHE A 1 192 ? -6.967 -5.839 15.496 1.00 95.50 192 PHE A C 1
ATOM 1502 O O . PHE A 1 192 ? -6.307 -4.811 15.382 1.00 95.50 192 PHE A O 1
ATOM 1509 N N . ALA A 1 193 ? -8.106 -5.823 16.194 1.00 95.50 193 ALA A N 1
ATOM 1510 C CA . ALA A 1 193 ? -8.646 -4.605 16.775 1.00 95.50 193 ALA A CA 1
ATOM 1511 C C . ALA A 1 193 ? -7.808 -4.148 17.971 1.00 95.50 193 ALA A C 1
ATOM 1513 O O . ALA A 1 193 ? -7.710 -4.852 18.971 1.00 95.50 193 ALA A O 1
ATOM 1514 N N . ASN A 1 194 ? -7.312 -2.917 17.880 1.00 95.56 194 ASN A N 1
ATOM 1515 C CA . ASN A 1 194 ? -6.356 -2.301 18.795 1.00 95.56 194 ASN A CA 1
ATOM 1516 C C . ASN A 1 194 ? -5.010 -3.043 18.857 1.00 95.56 194 ASN A C 1
ATOM 1518 O O . ASN A 1 194 ? -4.301 -2.937 19.854 1.00 95.56 194 ASN A O 1
ATOM 1522 N N . GLU A 1 195 ? -4.665 -3.785 17.804 1.00 95.88 195 GLU A N 1
ATOM 1523 C CA . GLU A 1 195 ? -3.340 -4.375 17.642 1.00 95.88 195 GLU A CA 1
ATOM 1524 C C . GLU A 1 195 ? -2.459 -3.449 16.801 1.00 95.88 195 GLU A C 1
ATOM 1526 O O . GLU A 1 195 ? -2.936 -2.751 15.897 1.00 95.88 195 GLU A O 1
ATOM 1531 N N . GLN A 1 196 ? -1.163 -3.453 17.107 1.00 95.94 196 GLN A N 1
ATOM 1532 C CA . GLN A 1 196 ? -0.165 -2.811 16.263 1.00 95.94 196 GLN A CA 1
ATOM 1533 C C . GLN A 1 196 ? -0.077 -3.567 14.931 1.00 95.94 196 GLN A C 1
ATOM 1535 O O . GLN A 1 196 ? -0.262 -4.780 14.894 1.00 95.94 196 GLN A O 1
ATOM 1540 N N . CYS A 1 197 ? 0.186 -2.829 13.862 1.00 97.12 197 CYS A N 1
ATOM 1541 C CA . CYS A 1 197 ? 0.384 -3.244 12.478 1.00 97.12 197 CYS A CA 1
ATOM 1542 C C . CYS A 1 197 ? 1.538 -2.418 11.887 1.00 97.12 197 CYS A C 1
ATOM 1544 O O . CYS A 1 197 ? 2.026 -1.481 12.525 1.00 97.12 197 CYS A O 1
ATOM 1546 N N . ILE A 1 198 ? 1.961 -2.730 10.665 1.00 96.38 198 ILE A N 1
ATOM 1547 C CA . ILE A 1 198 ? 2.970 -1.967 9.928 1.00 96.38 198 ILE A CA 1
ATOM 1548 C C . ILE A 1 198 ? 2.443 -1.601 8.541 1.00 96.38 198 ILE A C 1
ATOM 1550 O O . ILE A 1 198 ? 1.800 -2.410 7.866 1.00 96.38 198 ILE A O 1
ATOM 1554 N N . ILE A 1 199 ? 2.695 -0.356 8.146 1.00 96.06 199 ILE A N 1
ATOM 1555 C CA . ILE A 1 199 ? 2.466 0.150 6.791 1.00 96.06 199 ILE A CA 1
ATOM 1556 C C . ILE A 1 199 ? 3.801 0.490 6.151 1.00 96.06 199 ILE A C 1
ATOM 1558 O O . ILE A 1 199 ? 4.726 0.945 6.835 1.00 96.06 199 ILE A O 1
ATOM 1562 N N . THR A 1 200 ? 3.891 0.288 4.842 1.00 95.81 200 THR A N 1
ATOM 1563 C CA . THR A 1 200 ? 5.112 0.534 4.077 1.00 95.81 200 THR A CA 1
ATOM 1564 C C . THR A 1 200 ? 4.824 1.173 2.732 1.00 95.81 200 THR A C 1
ATOM 1566 O O . THR A 1 200 ? 3.791 0.914 2.113 1.00 95.81 200 THR A O 1
ATOM 1569 N N . GLY A 1 201 ? 5.753 2.002 2.262 1.00 94.75 201 GLY A N 1
ATOM 1570 C CA . GLY A 1 201 ? 5.619 2.648 0.964 1.00 94.75 201 GLY A CA 1
ATOM 1571 C C . GLY A 1 201 ? 6.637 3.750 0.694 1.00 94.75 201 GLY A C 1
ATOM 1572 O O . GLY A 1 201 ? 7.549 4.006 1.488 1.00 94.75 201 GLY A O 1
ATOM 1573 N N . TRP A 1 202 ? 6.473 4.361 -0.479 1.00 92.31 202 TRP A N 1
ATOM 1574 C CA . TRP A 1 202 ? 7.266 5.486 -0.988 1.00 92.31 202 TRP A CA 1
ATOM 1575 C C . TRP A 1 202 ? 6.419 6.749 -1.150 1.00 92.31 202 TRP A C 1
ATOM 1577 O O . TRP A 1 202 ? 6.806 7.680 -1.863 1.00 92.31 202 TRP A O 1
ATOM 1587 N N . GLY A 1 203 ? 5.241 6.779 -0.529 1.00 78.69 203 GLY A N 1
ATOM 1588 C CA . GLY A 1 203 ? 4.341 7.909 -0.582 1.00 78.69 203 GLY A CA 1
ATOM 1589 C C . GLY A 1 203 ? 5.006 9.201 -0.135 1.00 78.69 203 GLY A C 1
ATOM 1590 O O . GLY A 1 203 ? 6.070 9.249 0.489 1.00 78.69 203 GLY A O 1
ATOM 1591 N N . ARG A 1 204 ? 4.372 10.300 -0.524 1.00 74.00 204 ARG A N 1
ATOM 1592 C CA . ARG A 1 204 ? 4.803 11.648 -0.186 1.00 74.00 204 ARG A CA 1
ATOM 1593 C C . ARG A 1 204 ? 4.857 11.799 1.319 1.00 74.00 204 ARG A C 1
ATOM 1595 O O . ARG A 1 204 ? 4.108 11.205 2.072 1.00 74.00 204 ARG A O 1
ATOM 1602 N N . THR A 1 205 ? 5.734 12.665 1.779 1.00 58.22 205 THR A N 1
ATOM 1603 C CA . THR A 1 205 ? 5.989 12.777 3.225 1.00 58.22 205 THR A CA 1
ATOM 1604 C C . THR A 1 205 ? 5.397 14.037 3.821 1.00 58.22 205 THR A C 1
ATOM 1606 O O . THR A 1 205 ? 5.510 14.293 5.012 1.00 58.22 205 THR A O 1
ATOM 1609 N N . ILE A 1 206 ? 4.811 14.834 2.935 1.00 56.66 206 ILE A N 1
ATOM 1610 C CA . ILE A 1 206 ? 3.986 16.007 3.154 1.00 56.66 206 ILE A CA 1
ATOM 1611 C C . ILE A 1 206 ? 2.980 16.028 1.999 1.00 56.66 206 ILE A C 1
ATOM 1613 O O . ILE A 1 206 ? 3.341 15.696 0.862 1.00 56.66 206 ILE A O 1
ATOM 1617 N N . GLY A 1 207 ? 1.737 16.431 2.264 1.00 59.19 207 GLY A N 1
ATOM 1618 C CA . GLY A 1 207 ? 0.737 16.592 1.209 1.00 59.19 207 GLY A CA 1
ATOM 1619 C C . GLY A 1 207 ? 1.278 17.479 0.082 1.00 59.19 207 GLY A C 1
ATOM 1620 O O . GLY A 1 207 ? 1.777 18.575 0.331 1.00 59.19 207 GLY A O 1
ATOM 1621 N N . GLY A 1 208 ? 1.241 16.991 -1.160 1.00 59.34 208 GLY A N 1
ATOM 1622 C CA . GLY A 1 208 ? 1.747 17.750 -2.312 1.00 59.34 208 GLY A CA 1
ATOM 1623 C C . GLY A 1 208 ? 3.256 17.636 -2.604 1.00 59.34 208 GLY A C 1
ATOM 1624 O O . GLY A 1 208 ? 3.673 18.099 -3.661 1.00 59.34 208 GLY A O 1
ATOM 1625 N N . GLY A 1 209 ? 4.058 16.992 -1.744 1.00 60.44 209 GLY A N 1
ATOM 1626 C CA . GLY A 1 209 ? 5.515 16.841 -1.916 1.00 60.44 209 GLY A CA 1
ATOM 1627 C C . GLY A 1 209 ? 5.970 15.809 -2.964 1.00 60.44 209 GLY A C 1
ATOM 1628 O O . GLY A 1 209 ? 5.159 15.223 -3.676 1.00 60.44 209 GLY A O 1
ATOM 1629 N N . ALA A 1 210 ? 7.281 15.568 -3.055 1.00 70.19 210 ALA A N 1
ATOM 1630 C CA . ALA A 1 210 ? 7.832 14.462 -3.847 1.00 70.19 210 ALA A CA 1
ATOM 1631 C C . ALA A 1 210 ? 7.699 13.115 -3.094 1.00 70.19 210 ALA A C 1
ATOM 1633 O O . ALA A 1 210 ? 7.682 13.128 -1.857 1.00 70.19 210 ALA A O 1
ATOM 1634 N N . PRO A 1 211 ? 7.610 11.973 -3.807 1.00 71.44 211 PRO A N 1
ATOM 1635 C CA . PRO A 1 211 ? 7.719 10.640 -3.208 1.00 71.44 211 PRO A CA 1
ATOM 1636 C C . PRO A 1 211 ? 9.027 10.464 -2.427 1.00 71.44 211 PRO A C 1
ATOM 1638 O O . PRO A 1 211 ? 10.036 11.105 -2.741 1.00 71.44 211 PRO A O 1
ATOM 1641 N N . ALA A 1 212 ? 9.026 9.579 -1.431 1.00 80.38 212 ALA A N 1
ATOM 1642 C CA . ALA A 1 212 ? 10.266 9.151 -0.794 1.00 80.38 212 ALA A CA 1
ATOM 1643 C C . ALA A 1 212 ? 11.103 8.330 -1.788 1.00 80.38 212 ALA A C 1
ATOM 1645 O O . ALA A 1 212 ? 10.574 7.501 -2.524 1.00 80.38 212 ALA A O 1
ATOM 1646 N N . SER A 1 213 ? 12.417 8.555 -1.819 1.00 87.12 213 SER A N 1
ATOM 1647 C CA . SER A 1 213 ? 13.324 7.751 -2.642 1.00 87.12 213 SER A CA 1
ATOM 1648 C C . SER A 1 213 ? 13.458 6.340 -2.081 1.00 87.12 213 SER A C 1
ATOM 1650 O O . SER A 1 213 ? 13.202 5.371 -2.784 1.00 87.12 213 SER A O 1
ATOM 1652 N N . HIS A 1 214 ? 13.801 6.237 -0.797 1.00 91.19 214 HIS A N 1
ATOM 1653 C CA . HIS A 1 214 ? 13.975 4.986 -0.058 1.00 91.19 214 HIS A CA 1
ATOM 1654 C C . HIS A 1 214 ? 12.649 4.499 0.539 1.00 91.19 214 HIS A C 1
ATOM 1656 O O . HIS A 1 214 ? 11.863 5.328 0.992 1.00 91.19 214 HIS A O 1
ATOM 1662 N N . LEU A 1 215 ? 12.433 3.180 0.591 1.00 93.94 215 LEU A N 1
ATOM 1663 C CA . LEU A 1 215 ? 11.241 2.534 1.148 1.00 93.94 215 LEU A CA 1
ATOM 1664 C C . LEU A 1 215 ? 11.143 2.801 2.640 1.00 93.94 215 LEU A C 1
ATOM 1666 O O . LEU A 1 215 ? 12.130 2.726 3.373 1.00 93.94 215 LEU A O 1
ATOM 1670 N N . LYS A 1 216 ? 9.944 3.092 3.119 1.00 92.44 216 LYS A N 1
ATOM 1671 C CA . LYS A 1 216 ? 9.754 3.484 4.509 1.00 92.44 216 LYS A CA 1
ATOM 1672 C C . LYS A 1 216 ? 8.726 2.606 5.172 1.00 92.44 216 LYS A C 1
ATOM 1674 O O . LYS A 1 216 ? 7.870 2.035 4.501 1.00 92.44 216 LYS A O 1
ATOM 1679 N N . GLN A 1 217 ? 8.828 2.530 6.489 1.00 93.75 217 GLN A N 1
ATOM 1680 C CA . GLN A 1 217 ? 7.934 1.754 7.328 1.00 93.75 217 GLN A CA 1
ATOM 1681 C C . GLN A 1 217 ? 7.464 2.579 8.522 1.00 93.75 217 GLN A C 1
ATOM 1683 O O . GLN A 1 217 ? 8.204 3.423 9.033 1.00 93.75 217 GLN A O 1
ATOM 1688 N N . ALA A 1 218 ? 6.245 2.328 8.984 1.00 92.88 218 ALA A N 1
ATOM 1689 C CA . ALA A 1 218 ? 5.772 2.858 10.253 1.00 92.88 218 ALA A CA 1
ATOM 1690 C C . ALA A 1 218 ? 4.841 1.879 10.955 1.00 92.88 218 ALA A C 1
ATOM 1692 O O . ALA A 1 218 ? 3.972 1.267 10.330 1.00 92.88 218 ALA A O 1
ATOM 1693 N N . TYR A 1 219 ? 5.002 1.792 12.271 1.00 93.25 219 TYR A N 1
ATOM 1694 C CA . TYR A 1 219 ? 4.070 1.085 13.133 1.00 93.25 219 TYR A CA 1
ATOM 1695 C C . TYR A 1 219 ? 2.810 1.922 13.327 1.00 93.25 219 TYR A C 1
ATOM 1697 O O . TYR A 1 219 ? 2.884 3.126 13.578 1.00 93.25 219 TYR A O 1
ATOM 1705 N N . ILE A 1 220 ? 1.656 1.280 13.203 1.00 95.12 220 ILE A N 1
ATOM 1706 C CA . ILE A 1 220 ? 0.356 1.931 13.321 1.00 95.12 220 ILE A CA 1
ATOM 1707 C C . ILE A 1 220 ? -0.657 0.973 13.936 1.00 95.12 220 ILE A C 1
ATOM 1709 O O . ILE A 1 220 ? -0.646 -0.222 13.653 1.00 95.12 220 ILE A O 1
ATOM 1713 N N . THR A 1 221 ? -1.555 1.480 14.770 1.00 96.69 221 THR A N 1
ATOM 1714 C CA . THR A 1 221 ? -2.580 0.647 15.406 1.00 96.69 221 THR A CA 1
ATOM 1715 C C . THR A 1 221 ? -3.820 0.514 14.525 1.00 96.69 221 THR A C 1
ATOM 1717 O O . THR A 1 221 ? -4.407 1.515 14.104 1.00 96.69 221 THR A O 1
ATOM 1720 N N . LYS A 1 222 ? -4.287 -0.718 14.282 1.00 96.94 222 LYS A N 1
ATOM 1721 C CA . LYS A 1 222 ? -5.593 -0.951 13.650 1.00 96.94 222 LYS A CA 1
ATOM 1722 C C . LYS A 1 222 ? -6.692 -0.704 14.674 1.00 96.94 222 LYS A C 1
ATOM 1724 O O . LYS A 1 222 ? -6.808 -1.414 15.666 1.00 96.94 222 LYS A O 1
ATOM 1729 N N . ILE A 1 223 ? -7.551 0.279 14.432 1.00 97.19 223 ILE A N 1
ATOM 1730 C CA . ILE A 1 223 ? -8.627 0.645 15.359 1.00 97.19 223 ILE A CA 1
ATOM 1731 C C . ILE A 1 223 ? -9.940 -0.071 15.024 1.00 97.19 223 ILE A C 1
ATOM 1733 O O . ILE A 1 223 ? -10.133 -0.682 13.968 1.00 97.19 223 ILE A O 1
ATOM 1737 N N . THR A 1 224 ? -10.885 -0.026 15.957 1.00 97.12 224 THR A N 1
ATOM 1738 C CA . THR A 1 224 ? -12.244 -0.526 15.730 1.00 97.12 224 THR A CA 1
ATOM 1739 C C . THR A 1 224 ? -13.018 0.382 14.772 1.00 97.12 224 THR A C 1
ATOM 1741 O O . THR A 1 224 ? -12.819 1.598 14.708 1.00 97.12 224 THR A O 1
ATOM 1744 N N . ARG A 1 225 ? -13.993 -0.202 14.066 1.00 95.81 225 ARG A N 1
ATOM 1745 C CA . ARG A 1 225 ? -14.900 0.542 13.180 1.00 95.81 225 ARG A CA 1
ATOM 1746 C C . ARG A 1 225 ? -15.700 1.621 13.921 1.00 95.81 225 ARG A C 1
ATOM 1748 O O . ARG A 1 225 ? -16.002 2.656 13.338 1.00 95.81 225 ARG A O 1
ATOM 1755 N N . SER A 1 226 ? -16.040 1.407 15.194 1.00 96.12 226 SER A N 1
ATOM 1756 C CA . SER A 1 226 ? -16.721 2.417 16.015 1.00 96.12 226 SER A CA 1
ATOM 1757 C C . SER A 1 226 ? -15.801 3.598 16.332 1.00 96.12 226 SER A C 1
ATOM 1759 O O . SER A 1 226 ? -16.195 4.737 16.099 1.00 96.12 226 SER A O 1
ATOM 1761 N N . GLN A 1 227 ? -14.559 3.353 16.769 1.00 95.88 227 GLN A N 1
ATOM 1762 C CA . GLN A 1 227 ? -13.559 4.415 16.980 1.00 95.88 227 GLN A CA 1
ATOM 1763 C C . GLN A 1 227 ? -13.285 5.217 15.701 1.00 95.88 227 GLN A C 1
ATOM 1765 O O . GLN A 1 227 ? -13.072 6.431 15.776 1.00 95.88 227 GLN A O 1
ATOM 1770 N N . CYS A 1 228 ? -13.299 4.546 14.546 1.00 96.06 228 CYS A N 1
ATOM 1771 C CA . CYS A 1 228 ? -13.105 5.185 13.252 1.00 96.06 228 CYS A CA 1
ATOM 1772 C C . CYS A 1 228 ? -14.296 6.067 12.854 1.00 96.06 228 CYS A C 1
ATOM 1774 O O . CYS A 1 228 ? -14.116 7.253 12.581 1.00 96.06 228 CYS A O 1
ATOM 1776 N N . ASN A 1 229 ? -15.522 5.534 12.919 1.00 95.94 229 ASN A N 1
ATOM 1777 C CA . ASN A 1 229 ? -16.740 6.304 12.644 1.00 95.94 229 ASN A CA 1
ATOM 1778 C C . ASN A 1 229 ? -16.884 7.521 13.566 1.00 95.94 229 ASN A C 1
ATOM 1780 O O . ASN A 1 229 ? -17.302 8.572 13.101 1.00 95.94 229 ASN A O 1
ATOM 1784 N N . LEU A 1 230 ? -16.489 7.425 14.841 1.00 94.44 230 LEU A N 1
ATOM 1785 C CA . LEU A 1 230 ? -16.516 8.573 15.758 1.00 94.44 230 LEU A CA 1
ATOM 1786 C C . LEU A 1 230 ? -15.674 9.760 15.263 1.00 94.44 230 LEU A C 1
ATOM 1788 O O . LEU A 1 230 ? -16.009 10.902 15.561 1.00 94.44 230 LEU A O 1
ATOM 1792 N N . ARG A 1 231 ? -14.595 9.505 14.513 1.00 93.31 231 ARG A N 1
ATOM 1793 C CA . ARG A 1 231 ? -13.727 10.553 13.949 1.00 93.31 231 ARG A CA 1
ATOM 1794 C C . ARG A 1 231 ? -14.233 11.041 12.598 1.00 93.31 231 ARG A C 1
ATOM 1796 O O . ARG A 1 231 ? -14.235 12.238 12.336 1.00 93.31 231 ARG A O 1
ATOM 1803 N N . TRP A 1 232 ? -14.702 10.119 11.765 1.00 94.31 232 TRP A N 1
ATOM 1804 C CA . TRP A 1 232 ? -15.154 10.417 10.408 1.00 94.31 232 TRP A CA 1
ATOM 1805 C C . TRP A 1 232 ? -16.588 10.961 10.315 1.00 94.31 232 TRP A C 1
ATOM 1807 O O . TRP A 1 232 ? -16.932 11.589 9.313 1.00 94.31 232 TRP A O 1
ATOM 1817 N N . ALA A 1 233 ? -17.394 10.823 11.373 1.00 89.69 233 ALA A N 1
ATOM 1818 C CA . ALA A 1 233 ? -18.772 11.314 11.421 1.00 89.69 233 ALA A CA 1
ATOM 1819 C C . ALA A 1 233 ? -18.889 12.817 11.123 1.00 89.69 233 ALA A C 1
ATOM 1821 O O . ALA A 1 233 ? -19.816 13.231 10.432 1.00 89.69 233 ALA A O 1
ATOM 1822 N N . LEU A 1 234 ? -17.931 13.629 11.585 1.00 86.44 234 LEU A N 1
ATOM 1823 C CA . LEU A 1 234 ? -17.928 15.079 11.345 1.00 86.44 234 LEU A CA 1
ATOM 1824 C C . LEU A 1 234 ? -17.717 15.450 9.867 1.00 86.44 234 LEU A C 1
ATOM 1826 O O . LEU A 1 234 ? -18.091 16.543 9.457 1.00 86.44 234 LEU A O 1
ATOM 1830 N N . TYR A 1 235 ? -17.162 14.537 9.067 1.00 86.81 235 TYR A N 1
ATOM 1831 C CA . TYR A 1 235 ? -16.937 14.702 7.627 1.00 86.81 235 TYR A CA 1
ATOM 1832 C C . TYR A 1 235 ? -17.995 13.981 6.783 1.00 86.81 235 TYR A C 1
ATOM 1834 O O . TYR A 1 235 ? -17.842 13.868 5.568 1.00 86.81 235 TYR A O 1
ATOM 1842 N N . GLY A 1 236 ? -19.051 13.452 7.414 1.00 88.19 236 GLY A N 1
ATOM 1843 C CA . GLY A 1 236 ? -20.119 12.727 6.727 1.00 88.19 236 GLY A CA 1
ATOM 1844 C C . GLY A 1 236 ? -19.682 11.400 6.102 1.00 88.19 236 GLY A C 1
ATOM 1845 O O . GLY A 1 236 ? -20.416 10.859 5.283 1.00 88.19 236 GLY A O 1
ATOM 1846 N N . GLN A 1 237 ? -18.510 10.871 6.470 1.00 90.81 237 GLN A N 1
ATOM 1847 C CA . GLN A 1 237 ? -18.009 9.598 5.954 1.00 90.81 237 GLN A CA 1
ATOM 1848 C C . GLN A 1 237 ? -18.519 8.442 6.817 1.00 90.81 237 GLN A C 1
ATOM 1850 O O . GLN A 1 237 ? -18.282 8.401 8.027 1.00 90.81 237 GLN A O 1
ATOM 1855 N N . LEU A 1 238 ? -19.200 7.482 6.188 1.00 93.56 238 LEU A N 1
ATOM 1856 C CA . LEU A 1 238 ? -19.672 6.267 6.856 1.00 93.56 238 LEU A CA 1
ATOM 1857 C C . LEU A 1 238 ? -18.719 5.084 6.623 1.00 93.56 238 LEU A C 1
ATOM 1859 O O . LEU A 1 238 ? -18.641 4.537 5.525 1.00 93.56 238 LEU A O 1
ATOM 1863 N N . ILE A 1 239 ? -18.050 4.631 7.681 1.00 96.06 239 ILE A N 1
ATOM 1864 C CA . ILE A 1 239 ? -17.143 3.480 7.645 1.00 96.06 239 ILE A CA 1
ATOM 1865 C C . ILE A 1 239 ? -17.933 2.189 7.893 1.00 96.06 239 ILE A C 1
ATOM 1867 O O . ILE A 1 239 ? -18.513 1.979 8.964 1.00 96.06 239 ILE A O 1
ATOM 1871 N N . THR A 1 240 ? -17.935 1.302 6.899 1.00 95.50 240 THR A N 1
ATOM 1872 C CA . THR A 1 240 ? -18.627 -0.004 6.915 1.00 95.50 240 THR A CA 1
ATOM 1873 C C . THR A 1 240 ? -17.677 -1.178 7.202 1.00 95.50 240 THR A C 1
ATOM 1875 O O . THR A 1 240 ? -16.525 -0.983 7.566 1.00 95.50 240 THR A O 1
ATOM 1878 N N . ASP A 1 241 ? -18.162 -2.419 7.098 1.00 93.75 241 ASP A N 1
ATOM 1879 C CA . ASP A 1 241 ? -17.364 -3.661 7.184 1.00 93.75 241 ASP A CA 1
ATOM 1880 C C . ASP A 1 241 ? -16.422 -3.890 5.990 1.00 93.75 241 ASP A C 1
ATOM 1882 O O . ASP A 1 241 ? -15.593 -4.792 6.032 1.00 93.75 241 ASP A O 1
ATOM 1886 N N . LYS A 1 242 ? -16.528 -3.061 4.948 1.00 94.25 242 LYS A N 1
ATOM 1887 C CA . LYS A 1 242 ? -15.648 -3.068 3.769 1.00 94.25 242 LYS A CA 1
ATOM 1888 C C . LYS A 1 242 ? -14.363 -2.262 3.967 1.00 94.25 242 LYS A C 1
ATOM 1890 O O . LYS A 1 242 ? -13.552 -2.201 3.052 1.00 94.25 242 LYS A O 1
ATOM 1895 N N . HIS A 1 243 ? -14.214 -1.617 5.121 1.00 97.06 243 HIS A N 1
ATOM 1896 C CA . HIS A 1 243 ? -13.126 -0.697 5.417 1.00 97.06 243 HIS A CA 1
ATOM 1897 C C . HIS A 1 243 ? -12.372 -1.154 6.661 1.00 97.06 243 HIS A C 1
ATOM 1899 O O . HIS A 1 243 ? -12.959 -1.674 7.618 1.00 97.06 243 HIS A O 1
ATOM 1905 N N . ILE A 1 244 ? -11.073 -0.895 6.661 1.00 97.00 244 ILE A N 1
ATOM 1906 C CA . ILE A 1 244 ? -10.202 -1.026 7.824 1.00 97.00 244 ILE A CA 1
ATOM 1907 C C . ILE A 1 244 ? -9.753 0.384 8.176 1.00 97.00 244 ILE A C 1
ATOM 1909 O O . ILE A 1 244 ? -9.640 1.221 7.299 1.00 97.00 244 ILE A O 1
ATOM 1913 N N . CYS A 1 245 ? -9.557 0.667 9.459 1.00 96.88 245 CYS A N 1
ATOM 1914 C CA . CYS A 1 245 ? -9.012 1.951 9.864 1.00 96.88 245 CYS A CA 1
ATOM 1915 C C . CYS A 1 245 ? -7.793 1.754 10.735 1.00 96.88 245 CYS A C 1
ATOM 1917 O O . CYS A 1 245 ? -7.800 0.919 11.646 1.00 96.88 245 CYS A O 1
ATOM 1919 N N . VAL A 1 246 ? -6.796 2.591 10.502 1.00 96.75 246 VAL A N 1
ATOM 1920 C CA . VAL A 1 246 ? -5.569 2.639 11.284 1.00 96.75 246 VAL A CA 1
ATOM 1921 C C . VAL A 1 246 ? -5.357 4.047 11.818 1.00 96.75 246 VAL A C 1
ATOM 1923 O O . VAL A 1 246 ? -5.663 5.036 11.153 1.00 96.75 246 VAL A O 1
ATOM 1926 N N . TYR A 1 247 ? -4.907 4.146 13.061 1.00 95.31 247 TYR A N 1
ATOM 1927 C CA . TYR A 1 247 ? -4.690 5.415 13.742 1.00 95.31 247 TYR A CA 1
ATOM 1928 C C . TYR A 1 247 ? -3.711 5.207 14.887 1.00 95.31 247 TYR A C 1
ATOM 1930 O O . TYR A 1 247 ? -3.918 4.313 15.704 1.00 95.31 247 TYR A O 1
ATOM 1938 N N . GLU A 1 248 ? -2.700 6.063 14.982 1.00 93.06 248 GLU A N 1
ATOM 1939 C CA . GLU A 1 248 ? -1.716 6.007 16.060 1.00 93.06 248 GLU A CA 1
ATOM 1940 C C . GLU A 1 248 ? -1.752 7.261 16.927 1.00 93.06 248 GLU A C 1
ATOM 1942 O O . GLU A 1 248 ? -2.110 8.355 16.472 1.00 93.06 248 GLU A O 1
ATOM 1947 N N . ALA A 1 249 ? -1.388 7.099 18.199 1.00 88.62 249 ALA A N 1
ATOM 1948 C CA . ALA A 1 249 ? -1.127 8.203 19.106 1.00 88.62 249 ALA A CA 1
ATOM 1949 C C . ALA A 1 249 ? -0.007 9.114 18.564 1.00 88.62 249 ALA A C 1
ATOM 1951 O O . ALA A 1 249 ? 0.837 8.696 17.778 1.00 88.62 249 ALA A O 1
ATOM 1952 N N . SER A 1 250 ? -0.014 10.386 18.966 1.00 87.44 250 SER A N 1
ATOM 1953 C CA . SER A 1 250 ? 1.068 11.294 18.601 1.00 87.44 250 SER A CA 1
ATOM 1954 C C . SER A 1 250 ? 2.291 10.984 19.445 1.00 87.44 250 SER A C 1
ATOM 1956 O O . SER A 1 250 ? 2.160 10.700 20.638 1.00 87.44 250 SER A O 1
ATOM 1958 N N . ASP A 1 251 ? 3.464 11.108 18.844 1.00 84.31 251 ASP A N 1
ATOM 1959 C CA . ASP A 1 251 ? 4.730 11.114 19.559 1.00 84.31 251 ASP A CA 1
ATOM 1960 C C . ASP A 1 251 ? 4.856 12.367 20.463 1.00 84.31 251 ASP A C 1
ATOM 1962 O O . ASP A 1 251 ? 4.003 13.265 20.421 1.00 84.31 251 ASP A O 1
ATOM 1966 N N . PRO A 1 252 ? 5.905 12.472 21.302 1.00 86.31 252 PRO A N 1
ATOM 1967 C CA . PRO A 1 252 ? 6.116 13.646 22.154 1.00 86.31 252 PRO A CA 1
ATOM 1968 C C . PRO A 1 252 ? 6.265 14.972 21.392 1.00 86.31 252 PRO A C 1
ATOM 1970 O O . PRO A 1 252 ? 6.094 16.032 21.990 1.00 86.31 252 PRO A O 1
ATOM 1973 N N . ALA A 1 253 ? 6.575 14.928 20.092 1.00 83.94 253 ALA A N 1
ATOM 1974 C CA . ALA A 1 253 ? 6.634 16.101 19.225 1.00 83.94 253 ALA A CA 1
ATOM 1975 C C . ALA A 1 253 ? 5.258 16.485 18.641 1.00 83.94 253 ALA A C 1
ATOM 1977 O O . ALA A 1 253 ? 5.157 17.470 17.912 1.00 83.94 253 ALA A O 1
ATOM 1978 N N . GLY A 1 254 ? 4.195 15.743 18.970 1.00 83.06 254 GLY A N 1
ATOM 1979 C CA . GLY A 1 254 ? 2.833 15.990 18.497 1.00 83.06 254 GLY A CA 1
ATOM 1980 C C . GLY A 1 254 ? 2.550 15.430 17.103 1.00 83.06 254 GLY A C 1
ATOM 1981 O O . GLY A 1 254 ? 1.509 15.733 16.523 1.00 83.06 254 GLY A O 1
ATOM 1982 N N . THR A 1 255 ? 3.446 14.608 16.563 1.00 81.00 255 THR A N 1
ATOM 1983 C CA . THR A 1 255 ? 3.377 14.089 15.196 1.00 81.00 255 THR A CA 1
ATOM 1984 C C . THR A 1 255 ? 2.934 12.623 15.180 1.00 81.00 255 THR A C 1
ATOM 1986 O O . THR A 1 255 ? 3.081 11.920 16.177 1.00 81.00 255 THR A O 1
ATOM 1989 N N . ARG A 1 256 ? 2.322 12.148 14.087 1.00 88.19 256 ARG A N 1
ATOM 1990 C CA . ARG A 1 256 ? 1.755 10.787 13.989 1.00 88.19 256 ARG A CA 1
ATOM 1991 C C . ARG A 1 256 ? 2.270 10.055 12.749 1.00 88.19 256 ARG A C 1
ATOM 1993 O O . ARG A 1 256 ? 2.445 10.715 11.721 1.00 88.19 256 ARG A O 1
ATOM 2000 N N . PRO A 1 257 ? 2.487 8.729 12.818 1.00 85.62 257 PRO A N 1
ATOM 2001 C CA . PRO A 1 257 ? 2.690 7.907 11.635 1.00 85.62 257 PRO A CA 1
ATOM 2002 C C . PRO A 1 257 ? 1.457 7.942 10.731 1.00 85.62 257 PRO A C 1
ATOM 2004 O O . PRO A 1 257 ? 0.327 7.865 11.215 1.00 85.62 257 PRO A O 1
ATOM 2007 N N . SER A 1 258 ? 1.671 8.105 9.426 1.00 85.12 258 SER A N 1
ATOM 2008 C CA . SER A 1 258 ? 0.586 8.386 8.483 1.00 85.12 258 SER A CA 1
ATOM 2009 C C . SER A 1 258 ? 0.946 7.963 7.057 1.00 85.12 258 SER A C 1
ATOM 2011 O O . SER A 1 258 ? 2.039 8.266 6.576 1.00 85.12 258 SER A O 1
ATOM 2013 N N . ALA A 1 259 ? 0.017 7.273 6.389 1.00 87.19 259 ALA A N 1
ATOM 2014 C CA . ALA A 1 259 ? 0.095 7.003 4.955 1.00 87.19 259 ALA A CA 1
ATOM 2015 C C . ALA A 1 259 ? -0.297 8.254 4.155 1.00 87.19 259 ALA A C 1
ATOM 2017 O O . ALA A 1 259 ? -1.182 9.016 4.561 1.00 87.19 259 ALA A O 1
ATOM 2018 N N . CYS A 1 260 ? 0.322 8.454 2.999 1.00 84.75 260 CYS A N 1
ATOM 2019 C CA . CYS A 1 260 ? 0.137 9.652 2.190 1.00 84.75 260 CYS A CA 1
ATOM 2020 C C . CYS A 1 260 ? 0.088 9.326 0.690 1.00 84.75 260 CYS A C 1
ATOM 2022 O O . CYS A 1 260 ? 0.081 8.164 0.284 1.00 84.75 260 CYS A O 1
ATOM 2024 N N . GLN A 1 261 ? -0.000 10.344 -0.174 1.00 78.44 261 GLN A N 1
ATOM 2025 C CA . GLN A 1 261 ? -0.186 10.102 -1.609 1.00 78.44 261 GLN A CA 1
ATOM 2026 C C . GLN A 1 261 ? 0.999 9.320 -2.191 1.00 78.44 261 GLN A C 1
ATOM 2028 O O . GLN A 1 261 ? 2.140 9.739 -2.037 1.00 78.44 261 GLN A O 1
ATOM 2033 N N 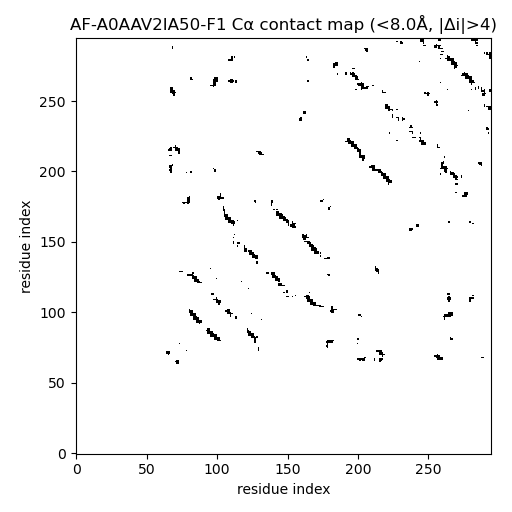. GLY A 1 262 ? 0.729 8.218 -2.888 1.00 77.69 262 GLY A N 1
ATOM 2034 C CA . GLY A 1 262 ? 1.739 7.265 -3.369 1.00 77.69 262 GLY A CA 1
ATOM 2035 C C . GLY A 1 262 ? 1.845 5.999 -2.509 1.00 77.69 262 GLY A C 1
ATOM 2036 O O . GLY A 1 262 ? 2.198 4.951 -3.034 1.00 77.69 262 GLY A O 1
ATOM 2037 N N . ASP A 1 263 ? 1.425 6.032 -1.239 1.00 89.62 263 ASP A N 1
ATOM 2038 C CA . ASP A 1 263 ? 1.291 4.808 -0.427 1.00 89.62 263 ASP A CA 1
ATOM 2039 C C . ASP A 1 263 ? 0.025 4.011 -0.770 1.00 89.62 263 ASP A C 1
ATOM 2041 O O . ASP A 1 263 ? -0.091 2.846 -0.390 1.00 89.62 263 ASP A O 1
ATOM 2045 N N . SER A 1 264 ? -0.930 4.628 -1.478 1.00 94.69 264 SER A N 1
ATOM 2046 C CA . SER A 1 264 ? -2.154 3.995 -1.976 1.00 94.69 264 SER A CA 1
ATOM 2047 C C . SER A 1 264 ? -1.868 2.641 -2.623 1.00 94.69 264 SER A C 1
ATOM 2049 O O . SER A 1 264 ? -0.934 2.511 -3.402 1.00 94.69 264 SER A O 1
ATOM 2051 N N . GLY A 1 265 ? -2.653 1.619 -2.299 1.00 97.62 265 GLY A N 1
ATOM 2052 C CA . GLY A 1 265 ? -2.455 0.243 -2.749 1.00 97.62 265 GLY A CA 1
ATOM 2053 C C . GLY A 1 265 ? -1.322 -0.522 -2.054 1.00 97.62 265 GLY A C 1
ATOM 2054 O O . GLY A 1 265 ? -1.204 -1.730 -2.263 1.00 97.62 265 GLY A O 1
ATOM 2055 N N . GLY A 1 266 ? -0.511 0.145 -1.226 1.00 97.50 266 GLY A N 1
ATOM 2056 C CA . GLY A 1 266 ? 0.490 -0.474 -0.356 1.00 97.50 266 GLY A CA 1
ATOM 2057 C C . GLY A 1 266 ? -0.135 -1.274 0.796 1.00 97.50 266 GLY A C 1
ATOM 2058 O O . GLY A 1 266 ? -1.333 -1.152 1.053 1.00 97.50 266 GLY A O 1
ATOM 2059 N N . PRO A 1 267 ? 0.645 -2.129 1.474 1.00 97.81 267 PRO A N 1
ATOM 2060 C CA . PRO A 1 267 ? 0.130 -3.077 2.451 1.00 97.81 267 PRO A CA 1
ATOM 2061 C C . PRO A 1 267 ? -0.161 -2.437 3.813 1.00 97.81 267 PRO A C 1
ATOM 2063 O O . PRO A 1 267 ? 0.605 -1.619 4.321 1.00 97.81 267 PRO A O 1
ATOM 2066 N N . LEU A 1 268 ? -1.216 -2.934 4.457 1.00 98.06 268 LEU A N 1
ATOM 2067 C CA . LEU A 1 268 ? -1.342 -2.966 5.910 1.00 98.06 268 LEU A CA 1
ATOM 2068 C C . LEU A 1 268 ? -1.066 -4.395 6.383 1.00 98.06 268 LEU A C 1
ATOM 2070 O O . LEU A 1 268 ? -1.906 -5.286 6.202 1.00 98.06 268 LEU A O 1
ATOM 2074 N N . MET A 1 269 ? 0.093 -4.607 7.002 1.00 98.06 269 MET A N 1
ATOM 2075 C CA . MET A 1 269 ? 0.489 -5.904 7.543 1.00 98.06 269 MET A CA 1
ATOM 2076 C C . MET A 1 269 ? 0.216 -5.959 9.050 1.00 98.06 269 MET A C 1
ATOM 2078 O O . MET A 1 269 ? 0.645 -5.083 9.795 1.00 98.06 269 MET A O 1
ATOM 2082 N N . CYS A 1 270 ? -0.485 -6.989 9.516 1.00 97.62 270 CYS A N 1
ATOM 2083 C CA . CYS A 1 270 ? -0.887 -7.177 10.915 1.00 97.62 270 CYS A CA 1
ATOM 2084 C C . CYS A 1 270 ? -0.665 -8.631 11.342 1.00 97.62 270 CYS A C 1
ATOM 2086 O O . CYS A 1 270 ? -0.599 -9.506 10.486 1.00 97.62 270 CYS A O 1
ATOM 2088 N N . GLY A 1 271 ? -0.645 -8.909 12.650 1.00 90.25 271 GLY A N 1
ATOM 2089 C CA . GLY A 1 271 ? -0.677 -10.277 13.185 1.00 90.25 271 GLY A CA 1
ATOM 2090 C C . GLY A 1 271 ? 0.530 -11.152 12.822 1.00 90.25 271 GLY A C 1
ATOM 2091 O O . GLY A 1 271 ? 1.285 -10.835 11.911 1.00 90.25 271 GLY A O 1
ATOM 2092 N N . 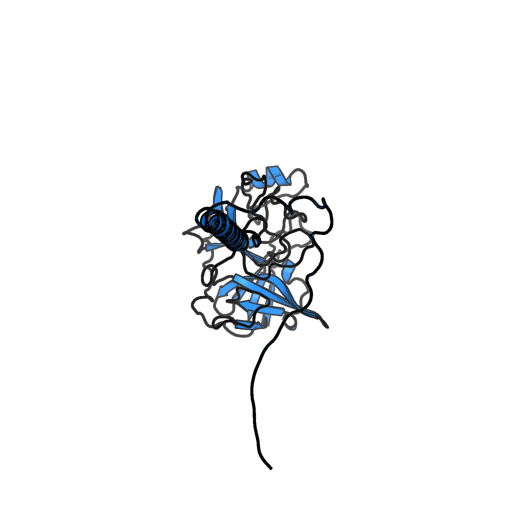ALA A 1 272 ? 0.720 -12.238 13.583 1.00 75.81 272 ALA A N 1
ATOM 2093 C CA . ALA A 1 272 ? 1.906 -13.116 13.578 1.00 75.81 272 ALA A CA 1
ATOM 2094 C C . ALA A 1 272 ? 3.193 -12.362 13.172 1.00 75.81 272 ALA A C 1
ATOM 2096 O O . ALA A 1 272 ? 3.745 -12.587 12.095 1.00 75.81 272 ALA A O 1
ATOM 2097 N N . GLU A 1 273 ? 3.501 -11.346 13.989 1.00 77.62 273 GLU A N 1
ATOM 2098 C CA . GLU A 1 273 ? 4.483 -10.269 13.799 1.00 77.62 273 GLU A CA 1
ATOM 2099 C C . GLU A 1 273 ? 4.758 -9.858 12.339 1.00 77.62 273 GLU A C 1
ATOM 2101 O O . GLU A 1 273 ? 5.882 -9.864 11.848 1.00 77.62 273 GLU A O 1
ATOM 2106 N N . PHE A 1 274 ? 3.677 -9.429 11.684 1.00 81.81 274 PHE A N 1
ATOM 2107 C CA . PHE A 1 274 ? 3.600 -8.643 10.447 1.00 81.81 274 PHE A CA 1
ATOM 2108 C C . PHE A 1 274 ? 3.809 -9.381 9.125 1.00 81.81 274 PHE A C 1
ATOM 2110 O O . PHE A 1 274 ? 4.057 -8.769 8.088 1.00 81.81 274 PHE A O 1
ATOM 2117 N N . GLY A 1 275 ? 3.576 -10.691 9.130 1.00 85.94 275 GLY A N 1
ATOM 2118 C CA . GLY A 1 275 ? 3.517 -11.508 7.916 1.00 85.94 275 GLY A CA 1
ATOM 2119 C C . GLY A 1 275 ? 2.141 -11.604 7.239 1.00 85.94 275 GLY A C 1
ATOM 2120 O O . GLY A 1 275 ? 2.061 -12.202 6.163 1.00 85.94 275 GLY A O 1
ATOM 2121 N N . LEU A 1 276 ? 1.060 -11.063 7.831 1.00 98.00 276 LEU A N 1
ATOM 2122 C CA . LEU A 1 276 ? -0.300 -11.181 7.278 1.00 98.00 276 LEU A CA 1
ATOM 2123 C C . LEU A 1 276 ? -0.817 -9.864 6.692 1.00 98.00 276 LEU A C 1
ATOM 2125 O O . LEU A 1 276 ? -0.953 -8.864 7.394 1.00 98.00 276 LEU A O 1
ATOM 2129 N N . LEU A 1 277 ? -1.204 -9.895 5.420 1.00 98.50 277 LEU A N 1
ATOM 2130 C CA . LEU A 1 277 ? -1.856 -8.792 4.730 1.00 98.50 277 LEU A CA 1
ATOM 2131 C C . LEU A 1 277 ? -3.309 -8.671 5.193 1.00 98.50 277 LEU A C 1
ATOM 2133 O O . LEU A 1 277 ? -4.152 -9.506 4.847 1.00 98.50 277 LEU A O 1
ATOM 2137 N N . ALA A 1 278 ? -3.593 -7.628 5.969 1.00 97.94 278 ALA A N 1
ATOM 2138 C CA . ALA A 1 278 ? -4.928 -7.328 6.475 1.00 97.94 278 ALA A CA 1
ATOM 2139 C C . ALA A 1 278 ? -5.717 -6.411 5.531 1.00 97.94 278 ALA A C 1
ATOM 2141 O O . ALA A 1 278 ? -6.933 -6.557 5.422 1.00 97.94 278 ALA A O 1
ATOM 2142 N N . GLY A 1 279 ? -5.042 -5.491 4.839 1.00 97.44 279 GLY A N 1
ATOM 2143 C CA . GLY A 1 279 ? -5.674 -4.534 3.932 1.00 97.44 279 GLY A CA 1
ATOM 2144 C C . GLY A 1 279 ? -4.678 -3.861 2.995 1.00 97.44 279 GLY A C 1
ATOM 2145 O O . GLY A 1 279 ? -3.476 -4.112 3.073 1.00 97.44 279 GLY A O 1
ATOM 2146 N N . VAL A 1 280 ? -5.193 -3.004 2.117 1.00 97.88 280 VAL A N 1
ATOM 2147 C CA . VAL A 1 280 ? -4.395 -2.132 1.249 1.00 97.88 280 VAL A CA 1
ATOM 2148 C C . VAL A 1 280 ? -4.784 -0.679 1.498 1.00 97.88 280 VAL A C 1
ATOM 2150 O O . VAL A 1 280 ? -5.966 -0.397 1.680 1.00 97.88 280 VAL A O 1
ATOM 2153 N N . THR A 1 281 ? -3.806 0.224 1.518 1.00 97.38 281 THR A N 1
ATOM 2154 C CA . THR A 1 281 ? -4.017 1.664 1.733 1.00 97.38 281 THR A CA 1
ATOM 2155 C C . THR A 1 281 ? -4.955 2.229 0.668 1.00 97.38 281 THR A C 1
ATOM 2157 O O . THR A 1 281 ? -4.701 2.053 -0.523 1.00 97.38 281 THR A O 1
ATOM 2160 N N . SER A 1 282 ? -6.008 2.940 1.062 1.00 96.12 282 SER A N 1
ATOM 2161 C CA . SER A 1 282 ? -7.008 3.471 0.135 1.00 96.12 282 SER A CA 1
ATOM 2162 C C . SER A 1 282 ? -7.059 4.996 0.188 1.00 96.12 282 SER A C 1
ATOM 2164 O O . SER A 1 282 ? -6.703 5.661 -0.789 1.00 96.12 282 SER A O 1
ATOM 2166 N N . TRP A 1 283 ? -7.439 5.577 1.326 1.00 93.88 283 TRP A N 1
ATOM 2167 C CA . TRP A 1 283 ? -7.629 7.022 1.438 1.00 93.88 283 TRP A CA 1
ATOM 2168 C C . TRP A 1 283 ? -7.415 7.549 2.859 1.00 93.88 283 TRP A C 1
ATOM 2170 O O . TRP A 1 283 ? -7.350 6.831 3.852 1.00 93.88 283 TRP A O 1
ATOM 2180 N N . GLY A 1 284 ? -7.291 8.867 2.965 1.00 92.12 284 GLY A N 1
ATOM 2181 C CA . GLY A 1 284 ? -7.147 9.569 4.231 1.00 92.12 284 GLY A CA 1
ATOM 2182 C C . GLY A 1 284 ? -7.242 11.072 4.017 1.00 92.12 284 GLY A C 1
ATOM 2183 O O . GLY A 1 284 ? -7.635 11.540 2.945 1.00 92.12 284 GLY A O 1
ATOM 2184 N N . LEU A 1 285 ? -6.863 11.852 5.027 1.00 88.56 285 LEU A N 1
ATOM 2185 C CA . LEU A 1 285 ? -6.765 13.297 4.852 1.00 88.56 285 LEU A CA 1
ATOM 2186 C C . LEU A 1 285 ? -5.632 13.669 3.895 1.00 88.56 285 LEU A C 1
ATOM 2188 O O . LEU A 1 285 ? -4.500 13.213 4.040 1.00 88.56 285 LEU A O 1
ATOM 2192 N N . ALA A 1 286 ? -5.913 14.602 2.984 1.00 84.50 286 ALA A N 1
ATOM 2193 C CA . ALA A 1 286 ? -4.943 15.091 2.005 1.00 84.50 286 ALA A CA 1
ATOM 2194 C C . ALA A 1 286 ? -3.702 15.758 2.633 1.00 84.50 286 ALA A C 1
ATOM 2196 O O . ALA A 1 286 ? -2.650 15.817 1.996 1.00 84.50 286 ALA A O 1
ATOM 2197 N N . SER A 1 287 ? -3.816 16.247 3.873 1.00 84.00 287 SER A N 1
ATOM 2198 C CA . SER A 1 287 ? -2.716 16.855 4.629 1.00 84.00 287 SER A CA 1
ATOM 2199 C C . SER A 1 287 ? -1.679 15.840 5.120 1.00 84.00 287 SER A C 1
ATOM 2201 O O . SER A 1 287 ? -0.569 16.241 5.467 1.00 84.00 287 SER A O 1
ATOM 2203 N N . CYS A 1 288 ? -2.025 14.547 5.157 1.00 85.31 288 CYS A N 1
ATOM 2204 C CA . CYS A 1 288 ? -1.183 13.469 5.677 1.00 85.31 288 CYS A CA 1
ATOM 2205 C C . CYS A 1 288 ? -0.702 13.695 7.126 1.00 85.31 288 CYS A C 1
ATOM 2207 O O . CYS A 1 288 ? 0.347 13.193 7.518 1.00 85.31 288 CYS A O 1
ATOM 2209 N N . THR A 1 289 ? -1.450 14.438 7.951 1.00 84.31 289 THR A N 1
ATOM 2210 C CA . THR A 1 289 ? -1.047 14.759 9.338 1.00 84.31 289 THR A CA 1
ATOM 2211 C C . THR A 1 289 ? -1.181 13.583 10.309 1.00 84.31 289 THR A C 1
ATOM 2213 O O . THR A 1 289 ? -0.643 13.634 11.412 1.00 84.31 289 THR A O 1
ATOM 2216 N N . GLY A 1 290 ? -1.928 12.540 9.935 1.00 86.50 290 GLY A N 1
ATOM 2217 C CA . GLY A 1 290 ? -2.289 11.432 10.825 1.00 86.50 290 GLY A CA 1
ATOM 2218 C C . GLY A 1 290 ? -3.291 11.806 11.923 1.00 86.50 290 GLY A C 1
ATOM 2219 O O . GLY A 1 290 ? -3.585 10.993 12.792 1.00 86.50 290 GLY A O 1
ATOM 2220 N N . GLU A 1 291 ? -3.841 13.026 11.910 1.00 88.62 291 GLU A N 1
ATOM 2221 C CA . GLU A 1 291 ? -4.840 13.482 12.895 1.00 88.62 291 GLU A CA 1
ATOM 2222 C C . GLU A 1 291 ? -6.175 12.734 12.787 1.00 88.62 291 GLU A C 1
ATOM 2224 O O . GLU A 1 291 ? -6.959 12.716 13.737 1.00 88.62 291 GLU A O 1
ATOM 2229 N N . TYR A 1 292 ? -6.425 12.102 11.641 1.00 91.75 292 TYR A N 1
ATOM 2230 C CA . TYR A 1 292 ? -7.599 11.281 11.376 1.00 91.75 292 TYR A CA 1
ATOM 2231 C C . TYR A 1 292 ? -7.169 9.877 10.962 1.00 91.75 292 TYR A C 1
ATOM 2233 O O . TYR A 1 292 ? -6.060 9.706 10.456 1.00 91.75 292 TYR A O 1
ATOM 2241 N N . PRO A 1 293 ? -8.027 8.862 11.168 1.00 94.06 293 PRO A N 1
ATOM 2242 C CA . PRO A 1 293 ? -7.694 7.500 10.794 1.00 94.06 293 PRO A CA 1
ATOM 2243 C C . PRO A 1 293 ? -7.502 7.383 9.284 1.00 94.06 293 PRO A C 1
ATOM 2245 O O . PRO A 1 293 ? -8.306 7.921 8.522 1.00 94.06 293 PRO A O 1
ATOM 2248 N N . HIS A 1 294 ? -6.485 6.637 8.871 1.00 93.56 294 HIS A N 1
ATOM 2249 C CA . HIS A 1 294 ? -6.310 6.241 7.476 1.00 93.56 294 HIS A CA 1
ATOM 2250 C C . HIS A 1 294 ? -7.153 5.000 7.195 1.00 93.56 294 HIS A C 1
ATOM 2252 O O . HIS A 1 294 ? -7.343 4.175 8.099 1.00 93.56 294 HIS A O 1
ATOM 2258 N N . VAL A 1 295 ? -7.658 4.904 5.967 1.00 95.38 295 VAL A N 1
ATOM 2259 C CA . VAL A 1 295 ? -8.532 3.831 5.483 1.00 95.38 295 VAL A CA 1
ATOM 2260 C C . VAL A 1 295 ? -7.845 3.030 4.392 1.00 95.38 295 VAL A C 1
ATOM 2262 O O . VAL A 1 295 ? -7.229 3.653 3.496 1.00 95.38 295 VAL A O 1
#

Solvent-accessible surface area (backbone atoms only — not comparable to full-atom values): 16494 Å² total; per-residue (Å²): 135,81,89,81,90,87,84,87,78,90,76,92,76,86,88,79,89,90,85,82,88,79,85,82,92,87,83,78,91,83,87,81,89,76,64,83,70,59,60,56,52,58,53,50,52,53,52,51,52,52,50,50,47,49,50,52,48,61,62,47,66,78,67,78,69,53,28,25,17,76,10,41,70,54,58,90,55,72,60,23,23,48,28,42,30,27,40,58,41,91,92,77,43,76,43,80,58,19,19,21,28,30,59,46,56,38,34,30,39,26,21,22,81,80,51,65,94,57,61,38,88,43,29,34,37,36,32,31,67,52,42,83,79,58,81,82,59,100,57,43,47,78,46,46,35,60,42,77,47,62,42,93,72,44,33,89,88,40,74,73,38,39,44,49,32,22,37,40,31,41,68,56,66,61,77,77,52,82,23,24,43,58,43,43,72,48,63,91,84,70,73,61,62,72,31,70,26,39,37,44,31,34,9,15,54,42,54,93,54,65,60,34,53,51,32,12,31,30,72,34,23,27,45,45,64,65,68,43,30,71,64,33,49,87,74,74,38,63,68,56,94,74,56,62,38,34,47,41,74,58,48,99,87,70,47,20,43,27,74,28,69,33,16,33,6,7,45,31,20,28,54,87,93,50,50,18,40,70,48,46,31,59,51,59,66,74,64,29,60,29,88,58,58,36,50

Organism: Lymnaea stagnalis (NCBI:txid6523)

Secondary structure (DSSP, 8-state):
-----------------S---S-----SS--SS--HHHHHHHHHHHHHHHHHHHHHHHHHHTTS--TTBT-EEPPTTS-TTEEEEEEEETTTEEEEEEEEEE-SSSEEEE-GGGTTT--GGGEEEEES-SBTTSPP-TT-EEEEEEEEEE-TT--TTSTT-TT--EEEEESSPPPPBTTB-PPEEPPTT---TTEEEEEEE--BSSTTSPBPSB-EEEEEEEEPHHHHHHHHGGGT----TT--EE--PPPTTS---B--TT-TT-EEEESGGGTEEEEE-----TT--SSS-B-

Foldseek 3Di:
DDDDDDDDDDDDDDDDDDDDDDDDDDDDPDPDDDDPVVVVVVVVVVVVVVVVVVVVVVVCVLPPAAFLQNFDFDDQLRQLQKKFKWFQDPPVGIDGQEIWGAAFQFKIKFFQVSPVPHDQQRIKMWGSDFFPPDDDDPQIDIFGFPDKAQDPPQDPPDFPRFRRMIMTGTPGTHDDDSSHDGFAADDPPDDLAQPKWKWKFQAGNFQPHDTHRGITMDIWRWHDLVVQCVQCVVVVGRRDPRDTWTADDADPVRAGRFDAGSHGGTFTAGPPHGRHGHDGFHDDDSRRRSPHITD